Protein AF-K2B4F3-F1 (afdb_monomer)

Radius of gyration: 20.31 Å; Cα contacts (8 Å, |Δi|>4): 396; chains: 1; bounding box: 60×35×52 Å

Sequence (191 aa):
MKRIFAYVYSGWTWNENNEVYDQTNGIPVVTQWRSQYNAMGKCNVTGDGPRPAYPEDYCGVKPQVFNVLVNGSSGGNVQISQQGSIQLTFNTSVDPEQLPLMTIKIDFNGDGFGSGLDDIGPIPWNAADRPDINQPHIYSHVYNEPGTYTPKIQIIDNWDWCNGGVRDIVGGGCQGNANAWTSFTGTITVR

pLDDT: mean 84.25, std 13.59, range [38.25, 97.56]

Structure (mmCIF, N/CA/C/O backbone):
data_AF-K2B4F3-F1
#
_entry.id   AF-K2B4F3-F1
#
loop_
_atom_site.group_PDB
_atom_site.id
_atom_site.type_symbol
_atom_site.label_atom_id
_atom_site.label_alt_id
_atom_site.label_comp_id
_atom_site.label_asym_id
_atom_site.label_entity_id
_atom_site.label_seq_id
_atom_site.pdbx_PDB_ins_code
_atom_site.Cartn_x
_atom_site.Cartn_y
_atom_site.Cartn_z
_atom_site.occupancy
_atom_site.B_iso_or_equiv
_atom_site.auth_seq_id
_atom_site.auth_comp_id
_atom_site.auth_asym_id
_atom_site.auth_atom_id
_atom_site.pdbx_PDB_model_num
ATOM 1 N N . MET A 1 1 ? 9.694 -17.320 -21.344 1.00 54.28 1 MET A N 1
ATOM 2 C CA . MET A 1 1 ? 10.683 -16.311 -20.907 1.00 54.28 1 MET A CA 1
ATOM 3 C C . MET A 1 1 ? 9.884 -15.151 -20.334 1.00 54.28 1 MET A C 1
ATOM 5 O O . MET A 1 1 ? 9.015 -14.669 -21.046 1.00 54.28 1 MET A O 1
ATOM 9 N N . LYS A 1 2 ? 10.062 -14.793 -19.057 1.00 60.25 2 LYS A N 1
ATOM 10 C CA . LYS A 1 2 ? 9.369 -13.639 -18.454 1.00 60.25 2 LYS A CA 1
ATOM 11 C C . LYS A 1 2 ? 10.166 -12.371 -18.769 1.00 60.25 2 LYS A C 1
ATOM 13 O O . LYS A 1 2 ? 11.396 -12.424 -18.754 1.00 60.25 2 LYS A O 1
ATOM 18 N N . ARG A 1 3 ? 9.490 -11.270 -19.104 1.00 70.62 3 ARG A N 1
ATOM 19 C CA . ARG A 1 3 ? 10.152 -9.980 -19.338 1.00 70.62 3 ARG A CA 1
ATOM 20 C C . ARG A 1 3 ? 10.622 -9.405 -18.001 1.00 70.62 3 ARG A C 1
ATOM 22 O O . ARG A 1 3 ? 9.928 -9.538 -16.999 1.00 70.62 3 ARG A O 1
ATOM 29 N N . ILE A 1 4 ? 11.807 -8.799 -17.987 1.00 67.50 4 ILE A N 1
ATOM 30 C CA . ILE A 1 4 ? 12.260 -7.999 -16.846 1.00 67.50 4 ILE A CA 1
ATOM 31 C C . ILE A 1 4 ? 11.686 -6.602 -17.040 1.00 67.50 4 ILE A C 1
ATOM 33 O O . ILE A 1 4 ? 11.912 -5.975 -18.075 1.00 67.50 4 ILE A O 1
ATOM 37 N N . PHE A 1 5 ? 10.958 -6.128 -16.041 1.00 74.44 5 PHE A N 1
ATOM 38 C CA . PHE A 1 5 ? 10.418 -4.780 -16.004 1.00 74.44 5 PHE A CA 1
ATOM 39 C C . PHE A 1 5 ? 11.146 -4.037 -14.896 1.00 74.44 5 PHE A C 1
ATOM 41 O O . PHE A 1 5 ? 11.062 -4.404 -13.727 1.00 74.44 5 PHE A O 1
ATOM 48 N N . ALA A 1 6 ? 11.918 -3.031 -15.282 1.00 74.62 6 ALA A N 1
ATOM 49 C CA . ALA A 1 6 ? 12.701 -2.243 -14.352 1.00 74.62 6 ALA A CA 1
ATOM 50 C C . ALA A 1 6 ? 12.642 -0.779 -14.763 1.00 74.62 6 ALA A C 1
ATOM 52 O O . ALA A 1 6 ? 12.741 -0.448 -15.949 1.00 74.62 6 ALA A O 1
ATOM 53 N N . TYR A 1 7 ? 12.512 0.097 -13.772 1.00 80.44 7 TYR A N 1
ATOM 54 C CA . TYR A 1 7 ? 12.708 1.515 -13.994 1.00 80.44 7 TYR A CA 1
ATOM 55 C C . TYR A 1 7 ? 14.200 1.817 -14.153 1.00 80.44 7 TYR A C 1
ATOM 57 O O . TYR A 1 7 ? 15.024 1.439 -13.319 1.00 80.44 7 TYR A O 1
ATOM 65 N N . VAL A 1 8 ? 14.565 2.506 -15.234 1.00 83.44 8 VAL A N 1
ATOM 66 C CA . VAL A 1 8 ? 15.961 2.868 -15.502 1.00 83.44 8 VAL A CA 1
ATOM 67 C C . VAL A 1 8 ? 16.252 4.241 -14.911 1.00 83.44 8 VAL A C 1
ATOM 69 O O . VAL A 1 8 ? 15.835 5.270 -15.447 1.00 83.44 8 VAL A O 1
ATOM 72 N N . TYR A 1 9 ? 17.022 4.274 -13.826 1.00 82.00 9 TYR A N 1
ATOM 73 C CA . TYR A 1 9 ? 17.383 5.526 -13.160 1.00 82.00 9 TYR A CA 1
ATOM 74 C C . TYR A 1 9 ? 18.435 6.330 -13.904 1.00 82.00 9 TYR A C 1
ATOM 7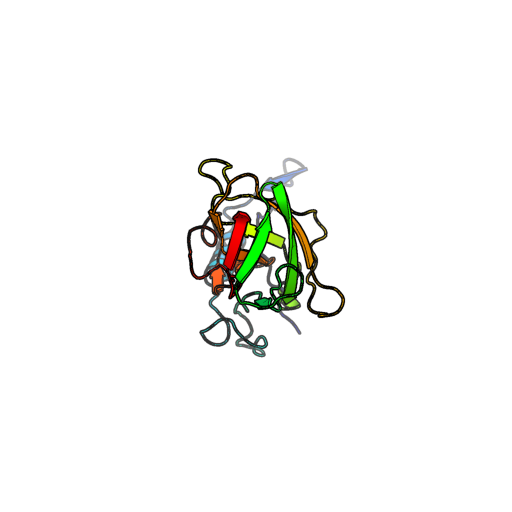6 O O . TYR A 1 9 ? 18.378 7.553 -13.868 1.00 82.00 9 TYR A O 1
ATOM 84 N N . SER A 1 10 ? 19.398 5.699 -14.567 1.00 84.69 10 SER A N 1
ATOM 85 C CA . SER A 1 10 ? 20.476 6.368 -15.306 1.00 84.69 10 SER A CA 1
ATOM 86 C C . SER A 1 10 ? 21.222 5.355 -16.171 1.00 84.69 10 SER A C 1
ATOM 88 O O . SER A 1 10 ? 21.082 4.149 -15.975 1.00 84.69 10 SER A O 1
ATOM 90 N N . GLY A 1 11 ? 21.999 5.856 -17.127 1.00 84.88 11 GLY A N 1
ATOM 91 C CA . GLY A 1 11 ? 22.960 5.070 -17.897 1.00 84.88 11 GLY A CA 1
ATOM 92 C C . GLY A 1 11 ? 24.353 5.668 -17.749 1.00 84.88 11 GLY A C 1
ATOM 93 O O . GLY A 1 11 ? 24.483 6.878 -17.562 1.00 84.88 11 GLY A O 1
ATOM 94 N N . TRP A 1 12 ? 25.382 4.832 -17.838 1.00 87.00 12 TRP A N 1
ATOM 95 C CA . TRP A 1 12 ? 26.779 5.250 -17.767 1.00 87.00 12 TRP A CA 1
ATOM 96 C C . TRP A 1 12 ? 27.553 4.622 -18.914 1.00 87.00 12 TRP A C 1
ATOM 98 O O . TRP A 1 12 ? 27.351 3.449 -19.226 1.00 87.00 12 TRP A O 1
ATOM 108 N N . THR A 1 13 ? 28.439 5.404 -19.517 1.00 87.25 13 THR A N 1
ATOM 109 C CA . THR A 1 13 ? 29.333 4.942 -20.581 1.00 87.25 13 THR A CA 1
ATOM 110 C C . THR A 1 13 ? 30.767 5.098 -20.104 1.00 87.25 13 THR A C 1
ATOM 112 O O . THR A 1 13 ? 31.109 6.104 -19.485 1.00 87.25 13 THR A O 1
ATOM 115 N N . TRP A 1 14 ? 31.600 4.092 -20.360 1.00 91.31 14 TRP A N 1
ATOM 116 C CA . TRP A 1 14 ? 33.027 4.174 -20.069 1.00 91.31 14 TRP A CA 1
ATOM 117 C C . TRP A 1 14 ? 33.698 5.198 -20.992 1.00 91.31 14 TRP A C 1
ATOM 119 O O . TRP A 1 14 ? 33.533 5.128 -22.211 1.00 91.31 14 TRP A O 1
ATOM 129 N N . ASN A 1 15 ? 34.444 6.139 -20.418 1.00 90.38 15 ASN A N 1
ATOM 130 C CA . ASN A 1 15 ? 35.240 7.120 -21.145 1.00 90.38 15 ASN A CA 1
ATOM 131 C C . ASN A 1 15 ? 36.720 6.732 -21.078 1.00 90.38 15 ASN A C 1
ATOM 133 O O . ASN A 1 15 ? 37.359 6.866 -20.037 1.00 90.38 15 ASN A O 1
ATOM 137 N N . GLU A 1 16 ? 37.271 6.291 -22.208 1.00 94.50 16 GLU A N 1
ATOM 138 C CA . GLU A 1 16 ? 38.660 5.825 -22.309 1.00 94.50 16 GLU A CA 1
ATOM 139 C C . GLU A 1 16 ? 39.701 6.938 -22.133 1.00 94.50 16 GLU A C 1
ATOM 141 O O . GLU A 1 16 ? 40.817 6.658 -21.714 1.00 94.50 16 GLU A O 1
ATOM 146 N N . ASN A 1 17 ? 39.356 8.201 -22.408 1.00 93.69 17 ASN A N 1
ATOM 147 C CA . ASN A 1 17 ? 40.312 9.311 -22.300 1.00 93.69 17 ASN A CA 1
ATOM 148 C C . ASN A 1 17 ? 40.592 9.699 -20.847 1.00 93.69 17 ASN A C 1
ATOM 150 O O . ASN A 1 17 ? 41.687 10.147 -20.523 1.00 93.69 17 ASN A O 1
ATOM 154 N N . ASN A 1 18 ? 39.578 9.559 -19.994 1.00 92.56 18 ASN A N 1
ATOM 155 C CA . ASN A 1 18 ? 39.632 9.971 -18.596 1.00 92.56 18 ASN A CA 1
ATOM 156 C C . ASN A 1 18 ? 39.581 8.777 -17.630 1.00 92.56 18 ASN A C 1
ATOM 158 O O . ASN A 1 18 ? 39.615 8.991 -16.425 1.00 92.56 18 ASN A O 1
ATOM 162 N N . GLU A 1 19 ? 39.466 7.549 -18.150 1.00 93.75 19 GLU A N 1
ATOM 163 C CA . GLU A 1 19 ? 39.323 6.298 -17.391 1.00 93.75 19 GLU A CA 1
ATOM 164 C C . GLU A 1 19 ? 38.221 6.355 -16.312 1.00 93.75 19 GLU A C 1
ATOM 166 O O . GLU A 1 19 ? 38.369 5.849 -15.197 1.00 93.75 19 GLU A O 1
ATOM 171 N N . VAL A 1 20 ? 37.090 6.988 -16.639 1.00 94.12 20 VAL A N 1
ATOM 172 C CA . VAL A 1 20 ? 35.932 7.143 -15.740 1.00 94.12 20 VAL A CA 1
ATOM 173 C C . VAL A 1 20 ? 34.623 6.793 -16.441 1.00 94.12 20 VAL A C 1
ATOM 175 O O . VAL A 1 20 ? 34.523 6.814 -17.666 1.00 94.12 20 VAL A O 1
ATOM 178 N N . TYR A 1 21 ? 33.591 6.483 -15.656 1.00 89.06 21 TYR A N 1
ATOM 179 C CA . TYR A 1 21 ? 32.227 6.336 -16.160 1.00 89.06 21 TYR A CA 1
ATOM 180 C C . TYR A 1 21 ? 31.518 7.687 -16.198 1.00 89.06 21 TYR A C 1
ATOM 182 O O . TYR A 1 21 ? 31.212 8.261 -15.152 1.00 89.06 21 TYR A O 1
ATOM 190 N N . ASP A 1 22 ? 31.174 8.144 -17.399 1.00 87.81 22 ASP A N 1
ATOM 191 C CA . ASP A 1 22 ? 30.387 9.356 -17.586 1.00 87.81 22 ASP A CA 1
ATOM 192 C C . ASP A 1 22 ? 28.896 9.021 -17.614 1.00 87.81 22 ASP A C 1
ATOM 194 O O . ASP A 1 22 ? 28.426 8.179 -18.390 1.00 87.81 22 ASP A O 1
ATOM 198 N N . GLN A 1 23 ? 28.122 9.701 -16.768 1.00 84.31 23 GLN A N 1
ATOM 199 C CA . GLN A 1 23 ? 26.672 9.558 -16.762 1.00 84.31 23 GLN A CA 1
ATOM 200 C C . GLN A 1 23 ? 26.103 10.076 -18.084 1.00 84.31 23 GLN A C 1
ATOM 202 O O . GLN A 1 23 ? 26.285 11.228 -18.468 1.00 84.31 23 GLN A O 1
ATOM 207 N N . THR A 1 24 ? 25.366 9.221 -18.779 1.00 75.75 24 THR A N 1
ATOM 208 C CA . THR A 1 24 ? 24.834 9.495 -20.111 1.00 75.75 24 THR A CA 1
ATOM 209 C C . THR A 1 24 ? 23.305 9.405 -20.096 1.00 75.75 24 THR A C 1
ATOM 211 O O . THR A 1 24 ? 22.674 8.606 -20.783 1.00 75.75 24 THR A O 1
ATOM 214 N N . ASN A 1 25 ? 22.669 10.262 -19.294 1.00 65.19 25 ASN A N 1
ATOM 215 C CA . ASN A 1 25 ? 21.204 10.295 -19.160 1.00 65.19 25 ASN A CA 1
ATOM 216 C C . ASN A 1 25 ? 20.468 10.753 -20.430 1.00 65.19 25 ASN A C 1
ATOM 218 O O . ASN A 1 25 ? 19.253 10.604 -20.510 1.00 65.19 25 ASN A O 1
ATOM 222 N N . GLY A 1 26 ? 21.194 11.307 -21.405 1.00 62.50 26 GLY A N 1
ATOM 223 C CA . GLY A 1 26 ? 20.674 11.699 -22.714 1.00 62.50 26 GLY A CA 1
ATOM 224 C C . GLY A 1 26 ? 20.724 10.601 -23.780 1.00 62.50 26 GLY A C 1
ATOM 225 O O . GLY A 1 26 ? 20.329 10.868 -24.913 1.00 62.50 26 GLY A O 1
ATOM 226 N N . ILE A 1 27 ? 21.205 9.384 -23.471 1.00 68.69 27 ILE A N 1
ATOM 227 C CA . ILE A 1 27 ? 21.182 8.297 -24.461 1.00 68.69 27 ILE A CA 1
ATOM 228 C C . ILE A 1 27 ? 19.716 7.939 -24.755 1.00 68.69 27 ILE A C 1
ATOM 230 O O . ILE A 1 27 ? 18.963 7.671 -23.812 1.00 68.69 27 ILE A O 1
ATOM 234 N N . PRO A 1 28 ? 19.312 7.858 -26.041 1.00 74.81 28 PRO A N 1
ATOM 235 C CA . PRO A 1 28 ? 17.948 7.520 -26.444 1.00 74.81 28 PRO A CA 1
ATOM 236 C C . PRO A 1 28 ? 17.369 6.287 -25.743 1.00 74.81 28 PRO A C 1
ATOM 238 O O . PRO A 1 28 ? 16.181 6.265 -25.443 1.00 74.81 28 PRO A O 1
ATOM 241 N N . VAL A 1 29 ? 18.206 5.296 -25.416 1.00 75.38 29 VAL A N 1
ATOM 242 C CA . VAL A 1 29 ? 17.788 4.066 -24.735 1.00 75.38 29 VAL A CA 1
ATOM 243 C C . VAL A 1 29 ? 17.235 4.322 -23.328 1.00 75.38 29 VAL A C 1
ATOM 245 O O . VAL A 1 29 ? 16.164 3.822 -23.008 1.00 75.38 29 VAL A O 1
ATOM 248 N N . VAL A 1 30 ? 17.879 5.154 -22.500 1.00 82.12 30 VAL A N 1
ATOM 249 C CA . VAL A 1 30 ? 17.407 5.428 -21.128 1.00 82.12 30 VAL A CA 1
ATOM 250 C C . VAL A 1 30 ? 16.068 6.159 -21.178 1.00 82.12 30 VAL A C 1
ATOM 252 O O . VAL A 1 30 ? 15.117 5.783 -20.491 1.00 82.12 30 VAL A O 1
ATOM 255 N N . THR A 1 31 ? 15.966 7.164 -22.050 1.00 83.56 31 THR A N 1
ATOM 256 C CA . THR A 1 31 ? 14.729 7.922 -22.266 1.00 83.56 31 THR A CA 1
ATOM 257 C C . THR A 1 31 ? 13.607 7.033 -22.800 1.00 83.56 31 THR A C 1
ATOM 259 O O . THR A 1 31 ? 12.480 7.113 -22.313 1.00 83.56 31 THR A O 1
ATOM 262 N N . GLN A 1 32 ? 13.904 6.146 -23.753 1.00 85.19 32 GLN A N 1
ATOM 263 C CA . GLN A 1 32 ? 12.937 5.204 -24.314 1.00 85.19 32 GLN A CA 1
ATOM 264 C C . GLN A 1 32 ? 12.414 4.235 -23.251 1.00 85.19 32 GLN A C 1
ATOM 266 O O . GLN A 1 32 ? 11.204 4.046 -23.148 1.00 85.19 32 GLN A O 1
ATOM 271 N N . TRP A 1 33 ? 13.294 3.657 -22.433 1.00 84.94 33 TRP A N 1
ATOM 272 C CA . TRP A 1 33 ? 12.903 2.695 -21.399 1.00 84.94 33 TRP A CA 1
ATOM 273 C C . TRP A 1 33 ? 12.048 3.349 -20.313 1.00 84.94 33 TRP A C 1
ATOM 275 O O . TRP A 1 33 ? 11.015 2.799 -19.931 1.00 84.94 33 TRP A O 1
ATOM 285 N N . ARG A 1 34 ? 12.409 4.563 -19.870 1.00 86.50 34 ARG A N 1
ATOM 286 C CA . ARG A 1 34 ? 11.564 5.340 -18.949 1.00 86.50 34 ARG A CA 1
ATOM 287 C C . ARG A 1 34 ? 10.217 5.682 -19.568 1.00 86.50 34 ARG A C 1
ATOM 289 O O . ARG A 1 34 ? 9.201 5.561 -18.897 1.00 86.50 34 ARG A O 1
ATOM 296 N N . SER A 1 35 ? 10.193 6.095 -20.835 1.00 86.50 35 SER A N 1
ATOM 297 C CA . SER A 1 35 ? 8.944 6.412 -21.532 1.00 86.50 35 SER A CA 1
ATOM 298 C C . SER A 1 35 ? 8.026 5.196 -21.612 1.00 86.50 35 SER A C 1
ATOM 300 O O . SER A 1 35 ? 6.838 5.332 -21.333 1.00 86.50 35 SER A O 1
ATOM 302 N N . GLN A 1 36 ? 8.569 4.019 -21.923 1.00 86.06 36 GLN A N 1
ATOM 303 C CA . GLN A 1 36 ? 7.809 2.773 -21.921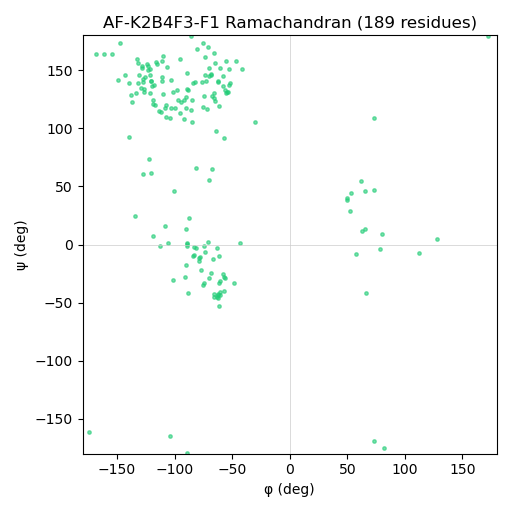 1.00 86.06 36 GLN A CA 1
ATOM 304 C C . GLN A 1 36 ? 7.265 2.475 -20.521 1.00 86.06 36 GLN A C 1
ATOM 306 O O . GLN A 1 36 ? 6.055 2.326 -20.366 1.00 86.06 36 GLN A O 1
ATOM 311 N N . TYR A 1 37 ? 8.127 2.475 -19.497 1.00 87.62 37 TYR A N 1
ATOM 312 C CA . TYR A 1 37 ? 7.717 2.215 -18.113 1.00 87.62 37 TYR A CA 1
ATOM 313 C C . TYR A 1 37 ? 6.638 3.200 -17.636 1.00 87.62 37 TYR A C 1
ATOM 315 O O . TYR A 1 37 ? 5.663 2.817 -16.991 1.00 87.62 37 TYR A O 1
ATOM 323 N N . ASN A 1 38 ? 6.757 4.476 -18.000 1.00 86.56 38 ASN A N 1
ATOM 324 C CA . ASN A 1 38 ? 5.778 5.511 -17.673 1.00 86.56 38 ASN A CA 1
ATOM 325 C C . ASN A 1 38 ? 4.454 5.343 -18.436 1.00 86.56 38 ASN A C 1
ATOM 327 O O . ASN A 1 38 ? 3.406 5.698 -17.906 1.00 86.56 38 ASN A O 1
ATOM 331 N N . ALA A 1 39 ? 4.486 4.762 -19.637 1.00 87.00 39 ALA A N 1
ATOM 332 C CA . ALA A 1 39 ? 3.308 4.477 -20.456 1.00 87.00 39 ALA A CA 1
ATOM 333 C C . ALA A 1 39 ? 2.590 3.164 -20.085 1.00 87.00 39 ALA A C 1
ATOM 335 O O . ALA A 1 39 ? 1.568 2.835 -20.688 1.00 87.00 39 ALA A O 1
ATOM 336 N N . MET A 1 40 ? 3.101 2.406 -19.110 1.00 88.69 40 MET A N 1
ATOM 337 C CA . MET A 1 40 ? 2.486 1.160 -18.658 1.00 88.69 40 MET A CA 1
ATOM 338 C C . MET A 1 40 ? 1.078 1.402 -18.093 1.00 88.69 40 MET A C 1
ATOM 340 O O . MET A 1 40 ? 0.897 2.113 -17.102 1.00 88.69 40 MET A O 1
ATOM 344 N N . GLY A 1 41 ? 0.081 0.778 -18.723 1.00 90.62 41 GLY A N 1
ATOM 345 C CA . GLY A 1 41 ? -1.310 0.787 -18.276 1.00 90.62 41 GLY A CA 1
ATOM 346 C C . GLY A 1 41 ? -1.616 -0.307 -17.252 1.00 90.62 41 GLY A C 1
ATOM 347 O O . GLY A 1 41 ? -0.761 -1.117 -16.904 1.00 90.62 41 GLY A O 1
ATOM 348 N N . LYS A 1 42 ? -2.866 -0.351 -16.786 1.00 92.38 42 LYS A N 1
ATOM 349 C CA . LYS A 1 42 ? -3.374 -1.422 -15.917 1.00 92.38 42 LYS A CA 1
ATOM 350 C C . LYS A 1 42 ? -3.590 -2.714 -16.694 1.00 92.38 42 LYS A C 1
ATOM 352 O O . LYS A 1 42 ? -4.070 -2.677 -17.827 1.00 92.38 42 LYS A O 1
ATOM 357 N N . CYS A 1 43 ? -3.355 -3.851 -16.052 1.00 91.75 43 CYS A N 1
ATOM 358 C CA . CYS A 1 43 ? -3.857 -5.130 -16.540 1.00 91.75 43 CYS A CA 1
ATOM 359 C C . CYS A 1 43 ? -5.390 -5.174 -16.409 1.00 91.75 43 CYS A C 1
ATOM 361 O O . CYS A 1 43 ? -5.953 -4.602 -15.476 1.00 91.75 43 CYS A O 1
ATOM 363 N N . ASN A 1 44 ? -6.081 -5.836 -17.343 1.00 85.69 44 ASN A N 1
ATOM 364 C CA . ASN A 1 44 ? -7.532 -6.090 -17.282 1.00 85.69 44 ASN A CA 1
ATOM 365 C C . ASN A 1 44 ? -8.422 -4.845 -17.047 1.00 85.69 44 ASN A C 1
ATOM 367 O O . ASN A 1 44 ? -9.498 -4.961 -16.467 1.00 85.69 44 ASN A O 1
ATOM 371 N N . VAL A 1 45 ? -7.994 -3.648 -17.479 1.00 82.81 45 VAL A N 1
ATOM 372 C CA . VAL A 1 45 ? -8.659 -2.335 -17.272 1.00 82.81 45 VAL A CA 1
ATOM 373 C C . VAL A 1 45 ? -8.707 -1.865 -15.810 1.00 82.81 45 VAL A C 1
ATOM 375 O O . VAL A 1 45 ? -8.454 -0.690 -15.542 1.00 82.81 45 VAL A O 1
ATOM 378 N N . THR A 1 46 ? -8.997 -2.742 -14.848 1.00 85.06 46 THR A N 1
ATOM 379 C CA . THR A 1 46 ? -9.133 -2.384 -13.425 1.00 85.06 46 THR A CA 1
ATOM 380 C C . THR A 1 46 ? -7.825 -2.491 -12.642 1.00 85.06 46 THR A C 1
ATOM 382 O O . THR A 1 46 ? -7.702 -1.882 -11.575 1.00 85.06 46 THR A O 1
ATOM 385 N N . GLY A 1 47 ? -6.833 -3.203 -13.182 1.00 88.12 47 GLY A N 1
ATOM 386 C CA . GLY A 1 47 ? -5.600 -3.574 -12.489 1.00 88.12 47 GLY A CA 1
ATOM 387 C C . GLY A 1 47 ? -5.776 -4.779 -11.568 1.00 88.12 47 GLY A C 1
ATOM 388 O O . GLY A 1 47 ? -4.878 -5.049 -10.787 1.00 88.12 47 GLY A O 1
ATOM 389 N N . ASP A 1 48 ? -6.917 -5.472 -11.614 1.00 88.69 48 ASP A N 1
ATOM 390 C CA . ASP A 1 48 ? -7.179 -6.653 -10.789 1.00 88.69 48 ASP A CA 1
ATOM 391 C C . ASP A 1 48 ? -6.867 -7.962 -11.519 1.00 88.69 48 ASP A C 1
ATOM 393 O O . ASP A 1 48 ? -6.897 -8.056 -12.753 1.00 88.69 48 ASP A O 1
ATOM 397 N N . GLY A 1 49 ? -6.677 -9.005 -10.712 1.00 85.44 49 GLY A N 1
ATOM 398 C CA . GLY A 1 49 ? -6.511 -10.370 -11.185 1.00 85.44 49 GLY A CA 1
ATOM 399 C C . GLY A 1 49 ? -5.084 -10.675 -11.632 1.00 85.44 49 GLY A C 1
ATOM 400 O O . GLY A 1 49 ? -4.181 -9.856 -11.461 1.00 85.44 49 GLY A O 1
ATOM 401 N N . PRO A 1 50 ? -4.861 -11.881 -12.173 1.00 88.94 50 PRO A N 1
ATOM 402 C CA . PRO A 1 50 ? -3.530 -12.287 -12.568 1.00 88.94 50 PRO A CA 1
ATOM 403 C C . PRO A 1 50 ? -3.058 -11.467 -13.767 1.00 88.94 50 PRO A C 1
ATOM 405 O O . PRO A 1 50 ? -3.837 -11.126 -14.668 1.00 88.94 50 PRO A O 1
ATOM 408 N N . ARG A 1 51 ? -1.752 -11.211 -13.796 1.00 90.06 51 ARG A N 1
ATOM 409 C CA . ARG A 1 51 ? -1.065 -10.679 -14.966 1.00 90.06 51 ARG A CA 1
ATOM 410 C C . ARG A 1 51 ? -1.360 -11.559 -16.196 1.00 90.06 51 ARG A C 1
ATOM 412 O O . ARG A 1 51 ? -1.240 -12.785 -16.104 1.00 90.06 51 ARG A O 1
ATOM 419 N N . PRO A 1 52 ? -1.746 -10.970 -17.342 1.00 90.31 52 PRO A N 1
ATOM 420 C CA . PRO A 1 52 ? -1.964 -11.723 -18.572 1.00 90.31 52 PRO A CA 1
ATOM 421 C C . PRO A 1 52 ? -0.656 -12.335 -19.089 1.00 90.31 52 PRO A C 1
ATOM 423 O O . PRO A 1 52 ? 0.440 -11.967 -18.668 1.00 90.31 52 PRO A O 1
ATOM 426 N N . ALA A 1 53 ? -0.770 -13.287 -20.013 1.00 88.56 53 ALA A N 1
ATOM 427 C CA . ALA A 1 53 ? 0.387 -13.868 -20.683 1.00 88.56 53 ALA A CA 1
ATOM 428 C C . ALA A 1 53 ? 0.972 -12.910 -21.738 1.00 88.56 53 ALA A C 1
ATOM 430 O O . ALA A 1 53 ? 0.408 -11.862 -22.043 1.00 88.56 53 ALA A O 1
ATOM 431 N N . TYR A 1 54 ? 2.114 -13.290 -22.311 1.00 86.31 54 TYR A N 1
ATOM 432 C CA . TYR A 1 54 ? 2.675 -12.607 -23.474 1.00 86.31 54 TYR A CA 1
ATOM 433 C C . TYR A 1 54 ? 1.735 -12.701 -24.685 1.00 86.31 54 TYR A C 1
ATOM 435 O O . TYR A 1 54 ? 1.242 -13.803 -24.949 1.00 86.31 54 TYR A O 1
ATOM 443 N N . PRO A 1 55 ? 1.584 -11.619 -25.480 1.00 87.81 55 PRO A N 1
ATOM 444 C CA . PRO A 1 55 ? 2.312 -10.337 -25.419 1.00 87.81 55 PRO A CA 1
ATOM 445 C C . PRO A 1 55 ? 1.718 -9.241 -24.519 1.00 87.81 55 PRO A C 1
ATOM 447 O O . PRO A 1 55 ? 2.318 -8.165 -24.400 1.00 87.81 55 PRO A O 1
ATOM 450 N N . GLU A 1 56 ? 0.583 -9.488 -23.872 1.00 88.06 56 GLU A N 1
ATOM 451 C CA . GLU A 1 56 ? -0.153 -8.498 -23.080 1.00 88.06 56 GLU A CA 1
ATOM 452 C C . GLU A 1 56 ? 0.402 -8.293 -21.659 1.00 88.06 56 GLU A C 1
ATOM 454 O O . GLU A 1 56 ? -0.060 -7.398 -20.957 1.00 88.06 56 GLU A O 1
ATOM 459 N N . ASP A 1 57 ? 1.430 -9.044 -21.236 1.00 87.56 57 ASP A N 1
ATOM 460 C CA . ASP A 1 57 ? 2.050 -8.957 -19.898 1.00 87.56 57 ASP A CA 1
ATOM 461 C C . ASP A 1 57 ? 2.716 -7.597 -19.579 1.00 87.56 57 ASP A C 1
ATOM 463 O O . ASP A 1 57 ? 3.171 -7.393 -18.451 1.00 87.56 57 ASP A O 1
ATOM 467 N N . TYR A 1 58 ? 2.741 -6.652 -20.535 1.00 87.69 58 TYR A N 1
ATOM 468 C CA . TYR A 1 58 ? 3.208 -5.266 -20.366 1.00 87.69 58 TYR A CA 1
ATOM 469 C C . TYR A 1 58 ? 2.125 -4.372 -19.746 1.00 87.69 58 TYR A C 1
ATOM 471 O O . TYR A 1 58 ? 1.589 -3.461 -20.378 1.00 87.69 58 TYR A O 1
ATOM 479 N N . CYS A 1 59 ? 1.776 -4.652 -18.498 1.00 90.50 59 CYS A N 1
ATOM 480 C CA . CYS A 1 59 ? 0.779 -3.899 -17.746 1.00 90.50 59 CYS A CA 1
ATOM 481 C C . CYS A 1 59 ? 1.036 -4.016 -16.238 1.00 90.50 59 CYS A C 1
ATOM 483 O O . CYS A 1 59 ? 1.777 -4.889 -15.805 1.00 90.50 59 CYS A O 1
ATOM 485 N N . GLY A 1 60 ? 0.449 -3.150 -15.420 1.00 91.19 60 GLY A N 1
ATOM 486 C CA . GLY A 1 60 ? 0.514 -3.252 -13.962 1.00 91.19 60 GLY A CA 1
ATOM 487 C C . GLY A 1 60 ? -0.716 -3.919 -13.366 1.00 91.19 60 GLY A C 1
ATOM 488 O O . GLY A 1 60 ? -1.846 -3.537 -13.692 1.00 91.19 60 GLY A O 1
ATOM 489 N N . VAL A 1 61 ? -0.506 -4.871 -12.464 1.00 94.06 61 VAL A N 1
ATOM 490 C CA . VAL A 1 61 ? -1.523 -5.323 -11.513 1.00 94.06 61 VAL A CA 1
ATOM 491 C C . VAL A 1 61 ? -1.404 -4.421 -10.287 1.00 94.06 61 VAL A C 1
ATOM 493 O O . VAL A 1 61 ? -0.307 -4.106 -9.831 1.00 94.06 61 VAL A O 1
ATOM 496 N N . LYS A 1 62 ? -2.523 -3.913 -9.778 1.00 94.31 62 LYS A N 1
ATOM 497 C CA . LYS A 1 62 ? -2.491 -3.069 -8.585 1.00 94.31 62 LYS A CA 1
ATOM 498 C C . LYS A 1 62 ? -2.280 -3.965 -7.359 1.00 94.31 62 LYS A C 1
ATOM 500 O O . LYS A 1 62 ? -2.910 -5.024 -7.282 1.00 94.31 62 LYS A O 1
ATOM 505 N N . PRO A 1 63 ? -1.467 -3.552 -6.380 1.00 95.06 63 PRO A N 1
ATOM 506 C CA . PRO A 1 63 ? -1.382 -4.288 -5.130 1.00 95.06 63 PRO A CA 1
ATOM 507 C C . PRO A 1 63 ? -2.731 -4.219 -4.399 1.00 95.06 63 PRO A C 1
ATOM 509 O O . PRO A 1 63 ? -3.528 -3.310 -4.618 1.00 95.06 63 PRO A O 1
ATOM 512 N N . GLN A 1 64 ? -3.026 -5.174 -3.529 1.00 96.06 64 GLN A N 1
ATOM 513 C CA . GLN A 1 64 ? -4.310 -5.247 -2.832 1.00 96.06 64 GLN A CA 1
ATOM 514 C C . GLN A 1 64 ? -4.114 -5.178 -1.321 1.00 96.06 64 GLN A C 1
ATOM 516 O O . GLN A 1 64 ? -3.189 -5.779 -0.788 1.00 96.06 64 GLN A O 1
ATOM 521 N N . VAL A 1 65 ? -5.013 -4.467 -0.636 1.00 96.44 65 VAL A N 1
ATOM 522 C CA . VAL A 1 65 ? -5.183 -4.524 0.824 1.00 96.44 65 VAL A CA 1
ATOM 523 C C . VAL A 1 65 ? -6.509 -5.212 1.098 1.00 96.44 65 VAL A C 1
ATOM 525 O O . VAL A 1 65 ? -7.532 -4.820 0.532 1.00 96.44 65 VAL A O 1
ATOM 528 N N . PHE A 1 66 ? -6.505 -6.211 1.969 1.00 97.38 66 PHE A N 1
ATOM 529 C CA . PHE A 1 66 ? -7.703 -6.969 2.320 1.00 97.38 66 PHE A CA 1
ATOM 530 C C . PHE A 1 66 ? -7.660 -7.428 3.777 1.00 97.38 66 PHE A C 1
ATOM 532 O O . PHE A 1 66 ? -6.661 -7.240 4.467 1.00 97.38 66 PHE A O 1
ATOM 539 N N . ASN A 1 67 ? -8.768 -8.008 4.251 1.00 97.38 67 ASN A N 1
ATOM 540 C CA . ASN A 1 67 ? -8.911 -8.489 5.628 1.00 97.38 67 ASN A CA 1
ATOM 541 C C . ASN A 1 67 ? -8.569 -7.415 6.685 1.00 97.38 67 ASN A C 1
ATOM 543 O O . ASN A 1 67 ? -7.841 -7.675 7.635 1.00 97.38 67 ASN A O 1
ATOM 547 N N . VAL A 1 68 ? -9.060 -6.187 6.488 1.00 97.56 68 VAL A N 1
ATOM 548 C CA . VAL A 1 68 ? -8.822 -5.075 7.418 1.00 97.56 68 VAL A CA 1
ATOM 549 C C . VAL A 1 68 ? -9.692 -5.249 8.661 1.00 97.56 68 VAL A C 1
ATOM 551 O O . VAL A 1 68 ? -10.920 -5.217 8.554 1.00 97.56 68 VAL A O 1
ATOM 554 N N . LEU A 1 69 ? -9.067 -5.393 9.829 1.00 97.44 69 LEU A N 1
ATOM 555 C CA . LEU A 1 69 ? -9.737 -5.551 11.116 1.00 97.44 69 LEU A CA 1
ATOM 556 C C . LEU A 1 69 ? -9.252 -4.506 12.123 1.00 97.44 69 LEU A C 1
ATOM 558 O O . LEU A 1 69 ? -8.065 -4.193 12.189 1.00 97.44 69 LEU A O 1
ATOM 562 N N . VAL A 1 70 ? -10.160 -4.033 12.973 1.00 96.06 70 VAL A N 1
ATOM 563 C CA . VAL A 1 70 ? -9.847 -3.216 14.151 1.00 96.06 70 VAL A CA 1
ATOM 564 C C . VAL A 1 70 ? -10.281 -3.978 15.394 1.00 96.06 70 VAL A C 1
ATOM 566 O O . VAL A 1 70 ? -11.456 -4.316 15.536 1.00 96.06 70 VAL A O 1
ATOM 569 N N . ASN A 1 71 ? -9.336 -4.277 16.289 1.00 96.31 71 ASN A N 1
ATOM 570 C CA . ASN A 1 71 ? -9.555 -5.120 17.473 1.00 96.31 71 ASN A CA 1
ATOM 571 C C . ASN A 1 71 ? -10.249 -6.455 17.125 1.00 96.31 71 ASN A C 1
ATOM 573 O O . ASN A 1 71 ? -11.128 -6.923 17.844 1.00 96.31 71 ASN A O 1
ATOM 577 N N . GLY A 1 72 ? -9.884 -7.041 15.978 1.00 96.00 72 GLY A N 1
ATOM 578 C CA . GLY A 1 72 ? -10.470 -8.281 15.458 1.00 96.00 72 GLY A CA 1
ATOM 579 C C . GLY A 1 72 ? -11.841 -8.131 14.784 1.00 96.00 72 GLY A C 1
ATOM 580 O O . GLY A 1 72 ? -12.344 -9.107 14.233 1.00 96.00 72 GLY A O 1
ATOM 581 N N . SER A 1 73 ? -12.441 -6.938 14.777 1.00 96.50 73 SER A N 1
ATOM 582 C CA . SER A 1 73 ? -13.699 -6.678 14.071 1.00 96.50 73 SER A CA 1
ATOM 583 C C . SER A 1 73 ? -13.445 -6.243 12.632 1.00 96.50 73 SER A C 1
ATOM 585 O O . SER A 1 73 ? -12.635 -5.350 12.408 1.00 96.50 73 SER A O 1
ATOM 587 N N . SER A 1 74 ? -14.169 -6.804 11.660 1.00 94.81 74 SER A N 1
ATOM 588 C CA . SER A 1 74 ? -14.097 -6.418 10.239 1.00 94.81 74 SER A CA 1
ATOM 589 C C . SER A 1 74 ? -14.954 -5.200 9.872 1.00 94.81 74 SER A C 1
ATOM 591 O O . SER A 1 74 ? -14.825 -4.669 8.767 1.00 94.81 74 SER A O 1
ATOM 593 N N . GLY A 1 75 ? -15.798 -4.729 10.796 1.00 93.25 75 GLY A N 1
ATOM 594 C CA . GLY A 1 75 ? -16.663 -3.563 10.613 1.00 93.25 75 GLY A CA 1
ATOM 595 C C . GLY A 1 75 ? -17.421 -3.174 11.885 1.00 93.25 75 GLY A C 1
ATOM 596 O O . GLY A 1 75 ? -17.055 -3.571 12.993 1.00 93.25 75 GLY A O 1
ATOM 597 N N . GLY A 1 76 ? -18.493 -2.394 11.731 1.00 93.31 76 GLY A N 1
ATOM 598 C CA . GLY A 1 76 ? -19.304 -1.917 12.858 1.00 93.31 76 GLY A CA 1
ATOM 599 C C . GLY A 1 76 ? -18.617 -0.829 13.691 1.00 93.31 76 GLY A C 1
ATOM 600 O O . GLY A 1 76 ? -17.613 -0.258 13.273 1.00 93.31 76 GLY A O 1
ATOM 601 N N . ASN A 1 77 ? -19.184 -0.511 14.857 1.00 94.94 77 ASN A N 1
ATOM 602 C CA . ASN A 1 77 ? -18.619 0.500 15.749 1.00 94.94 77 ASN A CA 1
ATOM 603 C C . ASN A 1 77 ? -17.727 -0.143 16.821 1.00 94.94 77 ASN A C 1
ATOM 605 O O . ASN A 1 77 ? -18.231 -0.844 17.700 1.00 94.94 77 ASN A O 1
ATOM 609 N N . VAL A 1 78 ? -16.424 0.127 16.770 1.00 95.19 78 VAL A N 1
ATOM 610 C CA . VAL A 1 78 ? -15.461 -0.241 17.813 1.00 95.19 78 VAL A CA 1
ATOM 611 C C . VAL A 1 78 ? -15.371 0.906 18.813 1.00 95.19 78 VAL A C 1
ATOM 613 O O . VAL A 1 78 ? -14.971 2.011 18.459 1.00 95.19 78 VAL A O 1
ATOM 616 N N . GLN A 1 79 ? -15.743 0.656 20.068 1.00 95.44 79 GLN A N 1
ATOM 617 C CA . GLN A 1 79 ? -15.710 1.675 21.118 1.00 95.44 79 GLN A CA 1
ATOM 618 C C . GLN A 1 79 ? -14.488 1.502 22.009 1.00 95.44 79 GLN A C 1
ATOM 620 O O . GLN A 1 79 ? -14.238 0.404 22.505 1.00 95.44 79 GLN A O 1
ATOM 625 N N . ILE A 1 80 ? -13.766 2.593 22.238 1.00 93.50 80 ILE A N 1
ATOM 626 C CA . ILE A 1 80 ? -12.648 2.656 23.181 1.00 93.50 80 ILE A CA 1
ATOM 627 C C . ILE A 1 80 ? -12.801 3.890 24.075 1.00 93.50 80 ILE A C 1
ATOM 629 O O . ILE A 1 80 ? -13.479 4.851 23.709 1.00 93.50 80 ILE A O 1
ATOM 633 N N . SER A 1 81 ? -12.189 3.860 25.255 1.00 90.25 81 SER A N 1
ATOM 634 C CA . SER A 1 81 ? -12.066 5.050 26.101 1.00 90.25 81 SER A CA 1
ATOM 635 C C . SER A 1 81 ? -11.031 6.021 25.531 1.00 90.25 81 SER A C 1
ATOM 637 O O . SER A 1 81 ? -10.152 5.609 24.771 1.00 90.25 81 SER A O 1
ATOM 639 N N . GLN A 1 82 ? -11.076 7.284 25.945 1.00 81.31 82 GLN A N 1
ATOM 640 C CA . GLN A 1 82 ? -9.995 8.245 25.728 1.00 81.31 82 GLN A CA 1
ATOM 641 C C . GLN A 1 82 ? -8.654 7.663 26.211 1.00 81.31 82 GLN A C 1
ATOM 643 O O . GLN A 1 82 ? -8.607 6.979 27.238 1.00 81.31 82 GLN A O 1
ATOM 648 N N . GLN A 1 83 ? -7.575 7.893 25.451 1.00 81.44 83 GLN A N 1
ATOM 649 C CA . GLN A 1 83 ? -6.256 7.251 25.625 1.00 81.44 83 GLN A CA 1
ATOM 650 C C . GLN A 1 83 ? -6.271 5.721 25.437 1.00 81.44 83 GLN A C 1
ATOM 652 O O . GLN A 1 83 ? -5.302 5.028 25.751 1.00 81.44 83 GLN A O 1
ATOM 657 N N . GLY A 1 84 ? -7.373 5.172 24.923 1.00 81.94 84 GLY A N 1
ATOM 658 C CA . GLY A 1 84 ? -7.483 3.780 24.523 1.00 81.94 84 GLY A CA 1
ATOM 659 C C . GLY A 1 84 ? -6.655 3.494 23.273 1.00 81.94 84 GLY A C 1
ATOM 660 O O . GLY A 1 84 ? -6.442 4.363 22.426 1.00 81.94 84 GLY A O 1
ATOM 661 N N . SER A 1 85 ? -6.210 2.244 23.151 1.00 88.88 85 SER A N 1
ATOM 662 C CA . SER A 1 85 ? -5.501 1.767 21.967 1.00 88.88 85 SER A CA 1
ATOM 663 C C . SER A 1 85 ? -6.369 0.848 21.122 1.00 88.88 85 SER A C 1
ATOM 665 O O . SER A 1 85 ? -7.268 0.163 21.621 1.00 88.88 85 SER A O 1
ATOM 667 N N . ILE A 1 86 ? -6.070 0.823 19.830 1.00 91.81 86 ILE A N 1
ATOM 668 C CA . ILE A 1 86 ? -6.560 -0.186 18.905 1.00 91.81 86 ILE A CA 1
ATOM 669 C C . ILE A 1 86 ? -5.403 -1.008 18.352 1.00 91.81 86 ILE A C 1
ATOM 671 O O . ILE A 1 86 ? -4.263 -0.547 18.272 1.00 91.81 86 ILE A O 1
ATOM 675 N N . GLN A 1 87 ? -5.741 -2.206 17.899 1.00 93.94 87 GLN A N 1
ATOM 676 C CA . GLN A 1 87 ? -4.930 -3.005 17.004 1.00 93.94 87 GLN A CA 1
ATOM 677 C C . GLN A 1 87 ? -5.589 -3.019 15.622 1.00 93.94 87 GLN A C 1
ATOM 679 O O . GLN A 1 87 ? -6.707 -3.514 15.470 1.00 93.94 87 GLN A O 1
ATOM 684 N N . LEU A 1 88 ? -4.890 -2.483 14.627 1.00 93.44 88 LEU A N 1
ATOM 685 C CA . LEU A 1 88 ? -5.238 -2.570 13.215 1.00 93.44 88 LEU A CA 1
ATOM 686 C C . LEU A 1 88 ? -4.491 -3.755 12.600 1.00 93.44 88 LEU A C 1
ATOM 688 O O . LEU A 1 88 ? -3.259 -3.801 12.638 1.00 93.44 88 LEU A O 1
ATOM 692 N N . THR A 1 89 ? -5.221 -4.697 12.014 1.00 96.06 89 THR A N 1
ATOM 693 C CA . THR A 1 89 ? -4.637 -5.805 11.252 1.00 96.06 89 THR A CA 1
ATOM 694 C C . THR A 1 89 ? -5.153 -5.809 9.826 1.00 96.06 89 THR A C 1
ATOM 696 O O . THR A 1 89 ? -6.283 -5.406 9.566 1.00 96.06 89 THR A O 1
ATOM 699 N N . PHE A 1 90 ? -4.305 -6.204 8.881 1.00 96.69 90 PHE A N 1
ATOM 700 C CA . PHE A 1 90 ? -4.682 -6.350 7.476 1.00 96.69 90 PHE A CA 1
ATOM 701 C C . PHE A 1 90 ? -3.680 -7.225 6.733 1.00 96.69 90 PHE A C 1
ATOM 703 O O . PHE A 1 90 ? -2.554 -7.440 7.179 1.00 96.69 90 PHE A O 1
ATOM 710 N N . ASN A 1 91 ? -4.079 -7.701 5.565 1.00 97.25 91 ASN A N 1
ATOM 711 C CA . ASN A 1 91 ? -3.232 -8.436 4.644 1.00 97.25 91 ASN A CA 1
ATOM 712 C C . ASN A 1 91 ? -2.960 -7.608 3.391 1.00 97.25 91 ASN A C 1
ATOM 714 O O . ASN A 1 91 ? -3.721 -6.698 3.043 1.00 97.25 91 ASN A O 1
ATOM 718 N N . THR A 1 92 ? -1.872 -7.949 2.710 1.00 95.69 92 THR A N 1
ATOM 719 C CA . THR A 1 92 ? -1.535 -7.388 1.402 1.00 95.69 92 THR A CA 1
ATOM 720 C C . THR A 1 92 ? -1.347 -8.503 0.386 1.00 95.69 92 THR A C 1
ATOM 722 O O . THR A 1 92 ? -1.063 -9.636 0.764 1.00 95.69 92 THR A O 1
ATOM 725 N N . SER A 1 93 ? -1.536 -8.197 -0.895 1.00 95.50 93 SER A N 1
ATOM 726 C CA . SER A 1 93 ? -1.092 -9.058 -1.991 1.00 95.50 93 SER A CA 1
ATOM 727 C C . SER A 1 93 ? -0.487 -8.199 -3.089 1.00 95.50 93 SER A C 1
ATOM 729 O O . SER A 1 93 ? -1.104 -7.226 -3.528 1.00 95.50 93 SER A O 1
ATOM 731 N N . VAL A 1 94 ? 0.717 -8.552 -3.527 1.00 93.62 94 VAL A N 1
ATOM 732 C CA . VAL A 1 94 ? 1.413 -7.909 -4.645 1.00 93.62 94 VAL A CA 1
ATOM 733 C C . VAL A 1 94 ? 1.687 -8.957 -5.716 1.00 93.62 94 VAL A C 1
ATOM 735 O O . VAL A 1 94 ? 2.019 -10.103 -5.413 1.00 93.62 94 VAL A O 1
ATOM 738 N N . ASP A 1 95 ? 1.539 -8.566 -6.978 1.00 92.81 95 ASP A N 1
ATOM 739 C CA . ASP A 1 95 ? 1.910 -9.412 -8.110 1.00 92.81 95 ASP A CA 1
ATOM 740 C C . ASP A 1 95 ? 3.384 -9.844 -7.977 1.00 92.81 95 ASP A C 1
ATOM 742 O O . ASP A 1 95 ? 4.241 -8.989 -7.732 1.00 92.81 95 ASP A O 1
ATOM 746 N N . PRO A 1 96 ? 3.716 -11.141 -8.109 1.00 89.81 96 PRO A N 1
ATOM 747 C CA . PRO A 1 96 ? 5.079 -11.626 -7.894 1.00 89.81 96 PRO A CA 1
ATOM 748 C C . PRO A 1 96 ? 6.136 -10.933 -8.762 1.00 89.81 96 PRO A C 1
ATOM 750 O O . PRO A 1 96 ? 7.291 -10.817 -8.354 1.00 89.81 96 PRO A O 1
ATOM 753 N N . GLU A 1 97 ? 5.755 -10.458 -9.947 1.00 88.06 97 GLU A N 1
ATOM 754 C CA . GLU A 1 97 ? 6.612 -9.710 -10.865 1.00 88.06 97 GLU A CA 1
ATOM 755 C C . GLU A 1 97 ? 6.782 -8.230 -10.469 1.00 88.06 97 GLU A C 1
ATOM 757 O O . GLU A 1 97 ? 7.701 -7.577 -10.964 1.00 88.06 97 GLU A O 1
ATOM 762 N N . GLN A 1 98 ? 5.944 -7.716 -9.563 1.00 89.62 98 GLN A N 1
ATOM 763 C CA . GLN A 1 98 ? 5.972 -6.344 -9.028 1.00 89.62 98 GLN A CA 1
ATOM 764 C C . GLN A 1 98 ? 6.513 -6.269 -7.598 1.00 89.62 98 GLN A C 1
ATOM 766 O O . GLN A 1 98 ? 6.580 -5.184 -7.018 1.00 89.62 98 GLN A O 1
ATOM 771 N N . LEU A 1 99 ? 6.913 -7.408 -7.024 1.00 89.06 99 LEU A N 1
ATOM 772 C CA . LEU A 1 99 ? 7.591 -7.443 -5.738 1.00 89.06 99 LEU A CA 1
ATOM 773 C C . LEU A 1 99 ? 8.920 -6.656 -5.781 1.00 89.06 99 LEU A C 1
ATOM 775 O O . LEU A 1 99 ? 9.589 -6.603 -6.819 1.00 89.06 99 LEU A O 1
ATOM 779 N N . PRO A 1 100 ? 9.354 -6.101 -4.636 1.00 88.81 100 PRO A N 1
ATOM 780 C CA . PRO A 1 100 ? 8.690 -6.159 -3.329 1.00 88.81 100 PRO A CA 1
ATOM 781 C C . PRO A 1 100 ? 7.545 -5.144 -3.169 1.00 88.81 100 PRO A C 1
ATOM 783 O O . PRO A 1 100 ? 7.395 -4.205 -3.947 1.00 88.81 100 PRO A O 1
ATOM 786 N N . LEU A 1 101 ? 6.749 -5.318 -2.110 1.00 89.75 101 LEU A N 1
ATOM 787 C CA . LEU A 1 101 ? 5.946 -4.222 -1.576 1.00 89.75 101 LEU A CA 1
ATOM 788 C C . LEU A 1 101 ? 6.896 -3.147 -1.020 1.00 89.75 101 LEU A C 1
ATOM 790 O O . LEU A 1 101 ? 7.764 -3.467 -0.210 1.00 89.75 101 LEU A O 1
ATOM 794 N N . MET A 1 102 ? 6.748 -1.897 -1.459 1.00 85.94 102 MET A N 1
ATOM 795 C CA . MET A 1 102 ? 7.698 -0.817 -1.157 1.00 85.94 102 MET A CA 1
ATOM 796 C C . MET A 1 102 ? 7.227 0.113 -0.048 1.00 85.94 102 MET A C 1
ATOM 798 O O . MET A 1 102 ? 8.040 0.718 0.647 1.00 85.94 102 MET A O 1
ATOM 802 N N . THR A 1 103 ? 5.919 0.309 0.093 1.00 86.00 103 THR A N 1
ATOM 803 C CA . THR A 1 103 ? 5.380 1.295 1.031 1.00 86.00 103 THR A CA 1
ATOM 804 C C . THR A 1 103 ? 4.033 0.855 1.569 1.00 86.00 103 THR A C 1
ATOM 806 O O . THR A 1 103 ? 3.196 0.342 0.831 1.00 86.00 103 THR A O 1
ATOM 809 N N . ILE A 1 104 ? 3.822 1.119 2.855 1.00 87.50 104 ILE A N 1
ATOM 810 C CA . ILE A 1 104 ? 2.533 1.073 3.535 1.00 87.50 104 ILE A CA 1
ATOM 811 C C . ILE A 1 104 ? 2.364 2.436 4.212 1.00 87.50 104 ILE A C 1
ATOM 813 O O . ILE A 1 104 ? 3.297 2.927 4.841 1.00 87.50 104 ILE A O 1
ATOM 817 N N . LYS A 1 105 ? 1.193 3.047 4.067 1.00 85.94 105 LYS A N 1
ATOM 818 C CA . LYS A 1 105 ? 0.771 4.281 4.735 1.00 85.94 105 LYS A CA 1
ATOM 819 C C . LYS A 1 105 ? -0.561 4.019 5.409 1.00 85.94 105 LYS A C 1
ATOM 821 O O . LYS A 1 105 ? -1.420 3.349 4.831 1.00 85.94 105 LYS A O 1
ATOM 826 N N . ILE A 1 106 ? -0.733 4.550 6.610 1.00 85.62 106 ILE A N 1
ATOM 827 C CA . ILE A 1 106 ? -1.970 4.423 7.374 1.00 85.62 106 ILE A CA 1
ATOM 828 C C . ILE A 1 106 ? -2.416 5.826 7.769 1.00 85.62 106 ILE A C 1
ATOM 830 O O . ILE A 1 106 ? -1.607 6.618 8.226 1.00 85.62 106 ILE A O 1
ATOM 834 N N . ASP A 1 107 ? -3.685 6.132 7.540 1.00 84.12 107 ASP A N 1
ATOM 835 C CA . ASP A 1 107 ? -4.331 7.381 7.938 1.00 84.12 107 ASP A CA 1
ATOM 836 C C . ASP A 1 107 ? -5.387 7.045 8.993 1.00 84.12 107 ASP A C 1
ATOM 838 O O . ASP A 1 107 ? -6.348 6.331 8.692 1.00 84.12 107 ASP A O 1
ATOM 842 N N . PHE A 1 108 ? -5.209 7.523 10.227 1.00 84.62 108 PHE A N 1
ATOM 843 C CA . PHE A 1 108 ? -6.160 7.319 11.325 1.00 84.62 108 PHE A CA 1
ATOM 844 C C . PHE A 1 108 ? -7.233 8.426 11.410 1.00 84.62 108 PHE A C 1
ATOM 846 O O . PHE A 1 108 ? -8.023 8.433 12.354 1.00 84.62 108 PHE A O 1
ATOM 853 N N . ASN A 1 109 ? -7.363 9.261 10.365 1.00 74.56 109 ASN A N 1
ATOM 854 C CA . ASN A 1 109 ? -8.322 10.361 10.190 1.00 74.56 109 ASN A CA 1
ATOM 855 C C . ASN A 1 109 ? -8.200 11.493 11.229 1.00 74.56 109 ASN A C 1
ATOM 857 O O . ASN A 1 109 ? -9.202 11.904 11.819 1.00 74.56 109 ASN A O 1
ATOM 861 N N . GLY A 1 110 ? -7.003 12.063 11.378 1.00 59.91 110 GLY A N 1
ATOM 862 C CA . GLY A 1 110 ? -6.819 13.375 12.005 1.00 59.91 110 GLY A CA 1
ATOM 863 C C . GLY A 1 110 ? -6.997 13.375 13.521 1.00 59.91 110 GLY A C 1
ATOM 864 O O . GLY A 1 110 ? -7.671 14.255 14.060 1.00 59.91 110 GLY A O 1
ATOM 865 N N . ASP A 1 111 ? -6.383 12.412 14.207 1.00 57.94 111 ASP A N 1
ATOM 866 C CA . ASP A 1 111 ? -6.368 12.324 15.672 1.00 57.94 111 ASP A CA 1
ATOM 867 C C . ASP A 1 111 ? -5.497 13.400 16.363 1.00 57.94 111 ASP A C 1
ATOM 869 O O . ASP A 1 111 ? -5.425 13.432 17.591 1.00 57.94 111 ASP A O 1
ATOM 873 N N . GLY A 1 112 ? -4.891 14.321 15.605 1.00 47.72 112 GLY A N 1
ATOM 874 C CA . GLY A 1 112 ? -4.287 15.540 16.145 1.00 47.72 112 GLY A CA 1
ATOM 875 C C . GLY A 1 112 ? -2.841 15.825 15.750 1.00 47.72 112 GLY A C 1
ATOM 876 O O . GLY A 1 112 ? -2.310 16.842 16.203 1.00 47.72 112 GLY A O 1
ATOM 877 N N . PHE A 1 113 ? -2.196 15.047 14.876 1.00 43.59 113 PHE A N 1
ATOM 878 C CA . PHE A 1 113 ? -0.934 15.490 14.268 1.00 43.59 113 PHE A CA 1
ATOM 879 C C . PHE A 1 113 ? -1.212 16.363 13.034 1.00 43.59 113 PHE A C 1
ATOM 881 O O . PHE A 1 113 ? -1.671 15.920 11.989 1.00 43.59 113 PHE A O 1
ATOM 888 N N . GLY A 1 114 ? -1.013 17.674 13.194 1.00 38.28 114 GLY A N 1
ATOM 889 C CA . GLY A 1 114 ? -1.466 18.701 12.255 1.00 38.28 114 GLY A CA 1
ATOM 890 C C . GLY A 1 114 ? -1.040 18.503 10.794 1.00 38.28 114 GLY A C 1
ATOM 891 O O . GLY A 1 114 ? 0.122 18.271 10.490 1.00 38.28 114 GLY A O 1
ATOM 892 N N . SER A 1 115 ? -1.973 18.733 9.867 1.00 38.25 115 SER A N 1
ATOM 893 C CA . SER A 1 115 ? -1.778 18.920 8.411 1.00 38.25 115 SER A CA 1
ATOM 894 C C . SER A 1 115 ? -1.078 17.820 7.593 1.00 38.25 115 SER A C 1
ATOM 896 O O . SER A 1 115 ? -1.092 17.904 6.367 1.00 38.25 115 SER A O 1
ATOM 898 N N . GLY A 1 116 ? -0.512 16.790 8.213 1.00 43.22 116 GLY A N 1
ATOM 899 C CA . GLY A 1 116 ? 0.030 15.606 7.555 1.00 43.22 116 GLY A CA 1
ATOM 900 C C . GLY A 1 116 ? -0.783 14.392 7.969 1.00 43.22 116 GLY A C 1
ATOM 901 O O . GLY A 1 116 ? -1.416 14.401 9.014 1.00 43.22 116 GLY A O 1
ATOM 902 N N . LEU A 1 117 ? -0.788 13.356 7.139 1.00 48.91 117 LEU A N 1
ATOM 903 C CA . LEU A 1 117 ? -1.197 12.009 7.536 1.00 48.91 117 LEU A CA 1
ATOM 904 C C . LEU A 1 117 ? -0.632 11.693 8.937 1.00 48.91 117 LEU A C 1
ATOM 906 O O . LEU A 1 117 ? 0.468 12.165 9.246 1.00 48.91 117 LEU A O 1
ATOM 910 N N . ASP A 1 118 ? -1.305 10.853 9.730 1.00 52.12 118 ASP A N 1
ATOM 911 C CA . ASP A 1 118 ? -0.650 10.134 10.835 1.00 52.12 118 ASP A CA 1
ATOM 912 C C . ASP A 1 118 ? 0.327 9.129 10.216 1.00 52.12 118 ASP A C 1
ATOM 914 O O . ASP A 1 118 ? 0.138 7.915 10.246 1.00 52.12 118 ASP A O 1
ATOM 918 N N . ASP A 1 119 ? 1.336 9.678 9.540 1.00 47.91 119 ASP A N 1
ATOM 919 C CA . ASP A 1 119 ? 2.386 8.992 8.834 1.00 47.91 119 ASP A CA 1
ATOM 920 C C . ASP A 1 119 ? 3.117 8.253 9.941 1.00 47.91 119 ASP A C 1
ATOM 922 O O . ASP A 1 119 ? 3.929 8.812 10.686 1.00 47.91 119 ASP A O 1
ATOM 926 N N . ILE A 1 120 ? 2.772 6.976 10.100 1.00 48.75 120 ILE A N 1
ATOM 927 C CA . ILE A 1 120 ? 3.679 6.011 10.687 1.00 48.75 120 ILE A CA 1
ATOM 928 C C . ILE A 1 120 ? 4.890 6.116 9.768 1.00 48.75 120 ILE A C 1
ATOM 930 O O . ILE A 1 120 ? 4.893 5.522 8.689 1.00 48.75 120 ILE A O 1
ATOM 934 N N . GLY A 1 121 ? 5.840 6.989 10.122 1.00 48.06 121 GLY A N 1
ATOM 935 C CA . GLY A 1 121 ? 7.029 7.258 9.324 1.00 48.06 121 GLY A CA 1
ATOM 936 C C . GLY A 1 121 ? 7.651 5.939 8.863 1.00 48.06 121 GLY A C 1
ATOM 937 O O . GLY A 1 121 ? 7.393 4.904 9.478 1.00 48.06 121 GLY A O 1
ATOM 938 N N . PRO A 1 122 ? 8.455 5.961 7.789 1.00 44.50 122 PRO A N 1
ATOM 939 C CA . PRO A 1 122 ? 8.741 4.817 6.921 1.00 44.50 122 PRO A CA 1
ATOM 940 C C . PRO A 1 122 ? 8.679 3.477 7.656 1.00 44.50 122 PRO A C 1
ATOM 942 O O . PRO A 1 122 ? 9.567 3.143 8.444 1.00 44.50 122 PRO A O 1
ATOM 945 N N . ILE A 1 123 ? 7.601 2.725 7.414 1.00 53.44 123 ILE A N 1
ATOM 946 C CA . ILE A 1 123 ? 7.468 1.367 7.932 1.00 53.44 123 ILE A CA 1
ATOM 947 C C . ILE A 1 123 ? 8.716 0.595 7.474 1.00 53.44 123 ILE A C 1
ATOM 949 O O . ILE A 1 123 ? 9.099 0.709 6.306 1.00 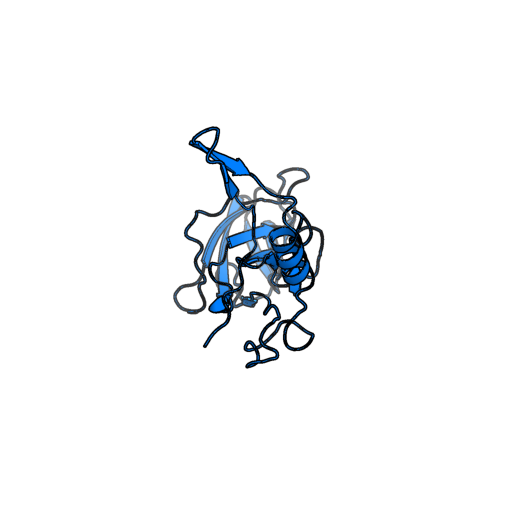53.44 123 ILE A O 1
ATOM 953 N N . PRO A 1 124 ? 9.399 -0.118 8.391 1.00 53.41 124 PRO A N 1
ATOM 954 C CA . PRO A 1 124 ? 10.731 -0.655 8.156 1.00 53.41 124 PRO A CA 1
ATOM 955 C C . PRO A 1 124 ? 10.806 -1.484 6.873 1.00 53.41 124 PRO A C 1
ATOM 957 O O . PRO A 1 124 ? 9.828 -2.114 6.473 1.00 53.41 124 PRO A O 1
ATOM 960 N N . TRP A 1 125 ? 12.010 -1.486 6.291 1.00 46.41 125 TRP A N 1
ATOM 961 C CA . TRP A 1 125 ? 12.506 -2.064 5.023 1.00 46.41 125 TRP A CA 1
ATOM 962 C C . TRP A 1 125 ? 12.057 -3.503 4.661 1.00 46.41 125 TRP A C 1
ATOM 964 O O . TRP A 1 125 ? 12.465 -4.065 3.650 1.00 46.41 125 TRP A O 1
ATOM 974 N N . ASN A 1 126 ? 11.237 -4.121 5.501 1.00 51.66 126 ASN A N 1
ATOM 975 C CA . ASN A 1 126 ? 10.833 -5.513 5.538 1.00 51.66 126 ASN A CA 1
ATOM 976 C C . ASN A 1 126 ? 9.308 -5.666 5.746 1.00 51.66 126 ASN A C 1
ATOM 978 O O . ASN A 1 126 ? 8.844 -6.727 6.171 1.00 51.66 126 ASN A O 1
ATOM 9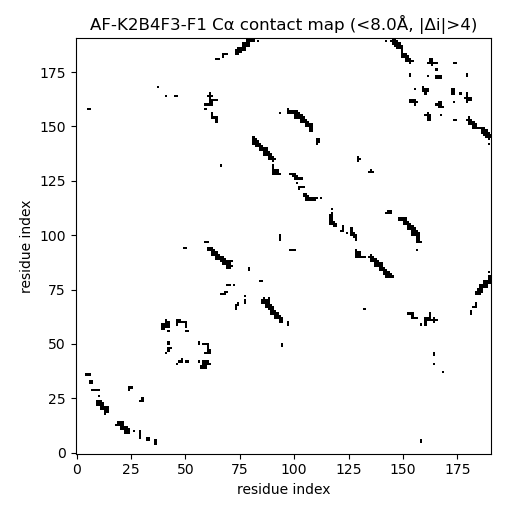82 N N . ALA A 1 127 ? 8.516 -4.652 5.373 1.00 63.66 127 ALA A N 1
ATOM 983 C CA . ALA A 1 127 ? 7.076 -4.766 5.110 1.00 63.66 127 ALA A CA 1
ATOM 984 C C . ALA A 1 127 ? 6.813 -5.555 3.815 1.00 63.66 127 ALA A C 1
ATOM 986 O O . ALA A 1 127 ? 6.178 -5.075 2.880 1.00 63.66 127 ALA A O 1
ATOM 987 N N . ALA A 1 128 ? 7.360 -6.770 3.762 1.00 79.69 128 ALA A N 1
ATOM 988 C CA . ALA A 1 128 ? 7.125 -7.711 2.688 1.00 79.69 128 ALA A CA 1
ATOM 989 C C . ALA A 1 128 ? 5.625 -7.948 2.515 1.00 79.69 128 ALA A C 1
ATOM 991 O O . ALA A 1 128 ? 4.828 -7.755 3.438 1.00 79.69 128 ALA A O 1
ATOM 992 N N . ASP A 1 129 ? 5.263 -8.406 1.326 1.00 90.75 129 ASP A N 1
ATOM 993 C CA . ASP A 1 129 ? 3.897 -8.804 1.062 1.00 90.75 129 ASP A CA 1
ATOM 994 C C . ASP A 1 129 ? 3.434 -9.887 2.058 1.00 90.75 129 ASP A C 1
ATOM 996 O O . ASP A 1 129 ? 4.161 -10.851 2.318 1.00 90.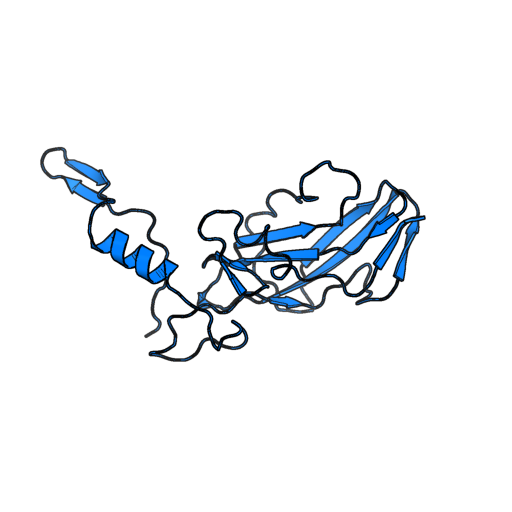75 129 ASP A O 1
ATOM 1000 N N . ARG A 1 130 ? 2.238 -9.722 2.640 1.00 94.25 130 ARG A N 1
ATOM 1001 C CA . ARG A 1 130 ? 1.639 -10.651 3.615 1.00 94.25 130 ARG A CA 1
ATOM 1002 C C . ARG A 1 130 ? 0.281 -11.169 3.129 1.00 94.25 130 ARG A C 1
ATOM 1004 O O . ARG A 1 130 ? -0.752 -10.771 3.683 1.00 94.25 130 ARG A O 1
ATOM 1011 N N . PRO A 1 131 ? 0.263 -12.071 2.129 1.00 95.38 131 PRO A N 1
ATOM 1012 C CA . PRO A 1 131 ? -0.981 -12.627 1.603 1.00 95.38 131 PRO A CA 1
ATOM 1013 C C . PRO A 1 131 ? -1.595 -13.712 2.500 1.00 95.38 131 PRO A C 1
ATOM 1015 O O . PRO A 1 131 ? -2.795 -13.961 2.412 1.00 95.38 131 PRO A O 1
ATOM 1018 N N . ASP A 1 132 ? -0.809 -14.355 3.375 1.00 95.50 132 ASP A N 1
ATOM 1019 C CA . ASP A 1 132 ? -1.312 -15.355 4.329 1.00 95.50 132 ASP A CA 1
ATOM 1020 C C . ASP A 1 132 ? -2.131 -14.685 5.442 1.00 95.50 132 ASP A C 1
ATOM 1022 O O . ASP A 1 132 ? -1.604 -13.925 6.258 1.00 95.50 132 ASP A O 1
ATOM 1026 N N . ILE A 1 133 ? -3.424 -15.010 5.506 1.00 95.19 133 ILE A N 1
ATOM 1027 C CA . ILE A 1 133 ? -4.367 -14.475 6.496 1.00 95.19 133 ILE A CA 1
ATOM 1028 C C . ILE A 1 133 ? -3.950 -14.754 7.948 1.00 95.19 133 ILE A C 1
ATOM 1030 O O . ILE A 1 133 ? -4.310 -13.999 8.847 1.00 95.19 133 ILE A O 1
ATOM 1034 N N . ASN A 1 134 ? -3.162 -15.807 8.186 1.00 95.75 134 ASN A N 1
ATOM 1035 C CA . ASN A 1 134 ? -2.673 -16.166 9.521 1.00 95.75 134 ASN A CA 1
ATOM 1036 C C . ASN A 1 134 ? -1.409 -15.396 9.921 1.00 95.75 134 ASN A C 1
ATOM 1038 O O . ASN A 1 134 ? -0.982 -15.457 11.072 1.00 95.75 134 ASN A O 1
ATOM 1042 N N . GLN A 1 135 ? -0.806 -14.670 8.980 1.00 94.81 135 GLN A N 1
ATOM 1043 C CA . GLN A 1 135 ? 0.372 -13.840 9.198 1.00 94.81 135 GLN A CA 1
ATOM 1044 C C . GLN A 1 135 ? 0.104 -12.420 8.685 1.00 94.81 135 GLN A C 1
ATOM 1046 O O . GLN A 1 135 ? 0.801 -11.966 7.780 1.00 94.81 135 GLN A O 1
ATOM 1051 N N . PRO A 1 136 ? -0.901 -11.699 9.223 1.00 95.94 136 PRO A N 1
ATOM 1052 C CA . PRO A 1 136 ? -1.236 -10.360 8.757 1.00 95.94 136 PRO A CA 1
ATOM 1053 C C . PRO A 1 136 ? -0.169 -9.339 9.167 1.00 95.94 136 PRO A C 1
ATOM 1055 O O . PRO A 1 136 ? 0.723 -9.604 9.983 1.00 95.94 136 PRO A O 1
ATOM 1058 N N . HIS A 1 137 ? -0.272 -8.137 8.612 1.00 92.88 137 HIS A N 1
ATOM 1059 C CA . HIS A 1 137 ? 0.329 -6.947 9.201 1.00 92.88 137 HIS A CA 1
ATOM 1060 C C . HIS A 1 137 ? -0.428 -6.571 10.479 1.00 92.88 137 HIS A C 1
ATOM 1062 O O . HIS A 1 137 ? -1.643 -6.755 10.556 1.00 92.88 137 HIS A O 1
ATOM 1068 N N . ILE A 1 138 ? 0.286 -6.056 11.481 1.00 91.44 138 ILE A N 1
ATOM 1069 C CA . ILE A 1 138 ? -0.278 -5.680 12.783 1.00 91.44 138 ILE A CA 1
ATOM 1070 C C . ILE A 1 138 ? 0.310 -4.331 13.195 1.00 91.44 138 ILE A C 1
ATOM 1072 O O . ILE A 1 138 ? 1.528 -4.204 13.319 1.00 91.44 138 ILE A O 1
ATOM 1076 N N . TYR A 1 139 ? -0.558 -3.350 13.436 1.00 89.06 139 TYR A N 1
ATOM 1077 C CA . TYR A 1 139 ? -0.206 -2.011 13.909 1.00 89.06 139 TYR A CA 1
ATOM 1078 C C . TYR A 1 139 ? -1.023 -1.656 15.144 1.00 89.06 139 TYR A C 1
ATOM 1080 O O . TYR A 1 139 ? -2.210 -1.968 15.220 1.00 89.06 139 TYR A O 1
ATOM 1088 N N . SER A 1 140 ? -0.396 -0.970 16.095 1.00 88.19 140 SER A N 1
ATOM 1089 C CA . SER A 1 140 ? -1.069 -0.432 17.276 1.00 88.19 140 SER A CA 1
ATOM 1090 C C . SER A 1 140 ? -1.111 1.087 17.198 1.00 88.19 140 SER A C 1
ATOM 1092 O O . SER A 1 140 ? -0.130 1.707 16.790 1.00 88.19 140 SER A O 1
ATOM 1094 N N . HIS A 1 141 ? -2.225 1.680 17.614 1.00 86.00 141 HIS A N 1
ATOM 1095 C CA . HIS A 1 141 ? -2.415 3.129 17.624 1.00 86.00 141 HIS A CA 1
ATOM 1096 C C . HIS A 1 141 ? -3.227 3.549 18.853 1.00 86.00 141 HIS A C 1
ATOM 1098 O O . HIS A 1 141 ? -4.081 2.788 19.311 1.00 86.00 141 HIS A O 1
ATOM 1104 N N . VAL A 1 142 ? -2.937 4.728 19.406 1.00 86.56 142 VAL A N 1
ATOM 1105 C CA . VAL A 1 142 ? -3.572 5.281 20.611 1.00 86.56 142 VAL A CA 1
ATOM 1106 C C . VAL A 1 142 ? -4.254 6.584 20.235 1.00 86.56 142 VAL A C 1
ATOM 1108 O O . VAL A 1 142 ? -3.581 7.489 19.759 1.00 86.56 142 VAL A O 1
ATOM 1111 N N . TYR A 1 143 ? -5.551 6.693 20.516 1.00 84.62 143 TYR A N 1
ATOM 1112 C CA . TYR A 1 143 ? -6.303 7.922 20.277 1.00 84.62 143 TYR A CA 1
ATOM 1113 C C . TYR A 1 143 ? -6.302 8.810 21.523 1.00 84.62 143 TYR A C 1
ATOM 1115 O O . TYR A 1 143 ? -6.727 8.387 22.604 1.00 84.62 143 TYR A O 1
ATOM 1123 N N . ASN A 1 144 ? -5.859 10.057 21.368 1.00 82.44 144 ASN A N 1
ATOM 1124 C CA . ASN A 1 144 ? -5.770 11.015 22.477 1.00 82.44 144 ASN A CA 1
ATOM 1125 C C . ASN A 1 144 ? -7.039 11.858 22.648 1.00 82.44 144 ASN A C 1
ATOM 1127 O O . ASN A 1 144 ? -7.378 12.258 23.765 1.00 82.44 144 ASN A O 1
ATOM 1131 N N . GLU A 1 145 ? -7.771 12.071 21.558 1.00 83.75 145 GLU A N 1
ATOM 1132 C CA . GLU A 1 145 ? -8.956 12.920 21.527 1.00 83.75 145 GLU A CA 1
ATOM 1133 C C . GLU A 1 145 ? -10.240 12.095 21.326 1.00 83.75 145 GLU A C 1
ATOM 1135 O O . GLU A 1 145 ? -10.233 11.091 20.605 1.00 83.75 145 GLU A O 1
ATOM 1140 N N . PRO A 1 146 ? -11.363 12.484 21.959 1.00 88.62 146 PRO A N 1
ATOM 1141 C CA . PRO A 1 146 ? -12.668 11.914 21.657 1.00 88.62 146 PRO A CA 1
ATOM 1142 C C . PRO A 1 146 ? -13.073 12.202 20.210 1.00 88.62 146 PRO A C 1
ATOM 1144 O O . PRO A 1 146 ? -12.897 13.311 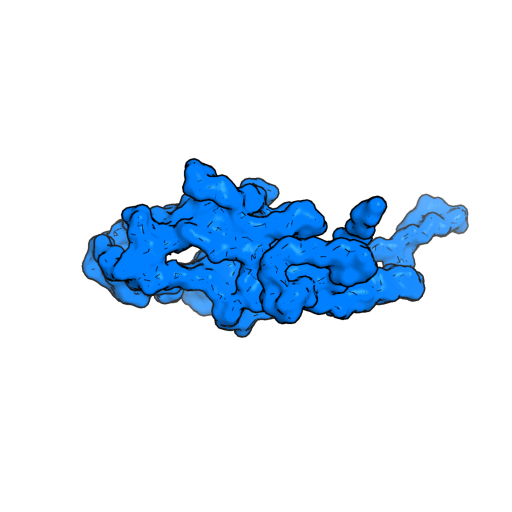19.704 1.00 88.62 146 PRO A O 1
ATOM 1147 N N . GLY A 1 147 ? -13.690 11.228 19.546 1.00 89.56 147 GLY A N 1
ATOM 1148 C CA . GLY A 1 147 ? -14.029 11.381 18.136 1.00 89.56 147 GLY A CA 1
ATOM 1149 C C . GLY A 1 147 ? -14.557 10.116 17.480 1.00 89.56 147 GLY A C 1
ATOM 1150 O O . GLY A 1 147 ? -14.698 9.065 18.109 1.00 89.56 147 GLY A O 1
ATOM 1151 N N . THR A 1 148 ? -14.890 10.243 16.195 1.00 91.81 148 THR A N 1
ATOM 1152 C CA . THR A 1 148 ? -15.239 9.113 15.328 1.00 91.81 148 THR A CA 1
ATOM 1153 C C . THR A 1 148 ? -14.252 9.041 14.175 1.00 91.81 148 THR A C 1
ATOM 1155 O O . THR A 1 148 ? -14.153 9.982 13.392 1.00 91.81 148 THR A O 1
ATOM 1158 N N . TYR A 1 149 ? -13.560 7.911 14.061 1.00 90.31 149 TYR A N 1
ATOM 1159 C CA . TYR A 1 149 ? -12.455 7.710 13.127 1.00 90.31 149 TYR A CA 1
ATOM 1160 C C . TYR A 1 149 ? -12.718 6.514 12.207 1.00 90.31 149 TYR A C 1
ATOM 1162 O O . TYR A 1 149 ? -13.431 5.575 12.568 1.00 90.31 149 TYR A O 1
ATOM 1170 N N . THR A 1 150 ? -12.114 6.529 11.020 1.00 91.56 150 THR A N 1
ATOM 1171 C CA . THR A 1 150 ? -12.199 5.438 10.035 1.00 91.56 150 THR A CA 1
ATOM 1172 C C . THR A 1 150 ? -10.824 5.250 9.403 1.00 91.56 150 THR A C 1
ATOM 1174 O O . THR A 1 150 ? -10.522 5.934 8.423 1.00 91.56 150 THR A O 1
ATOM 1177 N N . PRO A 1 151 ? -9.987 4.357 9.957 1.00 90.31 151 PRO A N 1
ATOM 1178 C CA . PRO A 1 151 ? -8.635 4.158 9.465 1.00 90.31 151 PRO A CA 1
ATOM 1179 C C . PRO A 1 151 ? -8.610 3.759 7.990 1.00 90.31 151 PRO A C 1
ATOM 1181 O O . PRO A 1 151 ? -9.481 3.013 7.523 1.00 90.31 151 PRO A O 1
ATOM 1184 N N . LYS A 1 152 ? -7.592 4.220 7.266 1.00 90.44 152 LYS A N 1
ATOM 1185 C CA . LYS A 1 152 ? -7.375 3.901 5.852 1.00 90.44 152 LYS A CA 1
ATOM 1186 C C . LYS A 1 152 ? -5.943 3.462 5.612 1.00 90.44 152 LYS A C 1
ATOM 1188 O O . LYS A 1 152 ? -5.026 3.972 6.239 1.00 90.44 152 LYS A O 1
ATOM 1193 N N . ILE A 1 153 ? -5.760 2.538 4.676 1.00 91.50 153 ILE A N 1
ATOM 1194 C CA . ILE A 1 153 ? -4.464 1.972 4.314 1.00 91.50 153 ILE A CA 1
ATOM 1195 C C . ILE A 1 153 ? -4.195 2.221 2.832 1.00 91.50 153 ILE A C 1
ATOM 1197 O O . ILE A 1 153 ? -5.027 1.916 1.972 1.00 91.50 153 ILE A O 1
ATOM 1201 N N . GLN A 1 154 ? -3.011 2.734 2.529 1.00 91.06 154 GLN A N 1
ATOM 1202 C CA . GLN A 1 154 ? -2.475 2.852 1.180 1.00 91.06 154 GLN A CA 1
ATOM 1203 C C . GLN A 1 154 ? -1.181 2.058 1.092 1.00 91.06 154 GLN A C 1
ATOM 1205 O O . GLN A 1 154 ? -0.344 2.127 1.987 1.00 91.06 154 GLN A O 1
ATOM 1210 N N . ILE A 1 155 ? -1.006 1.313 0.009 1.00 91.19 155 ILE A N 1
ATOM 1211 C CA . ILE A 1 155 ? 0.216 0.552 -0.249 1.00 91.19 155 ILE A CA 1
ATOM 1212 C C . ILE A 1 155 ? 0.750 0.863 -1.643 1.00 91.19 155 ILE A C 1
ATOM 1214 O O . ILE A 1 155 ? -0.042 1.213 -2.516 1.00 91.19 155 ILE A O 1
ATOM 1218 N N . ILE A 1 156 ? 2.066 0.746 -1.836 1.00 90.44 156 ILE A N 1
ATOM 1219 C CA . ILE A 1 156 ? 2.758 0.998 -3.112 1.00 90.44 156 ILE A CA 1
ATOM 1220 C C . ILE A 1 156 ? 3.730 -0.150 -3.388 1.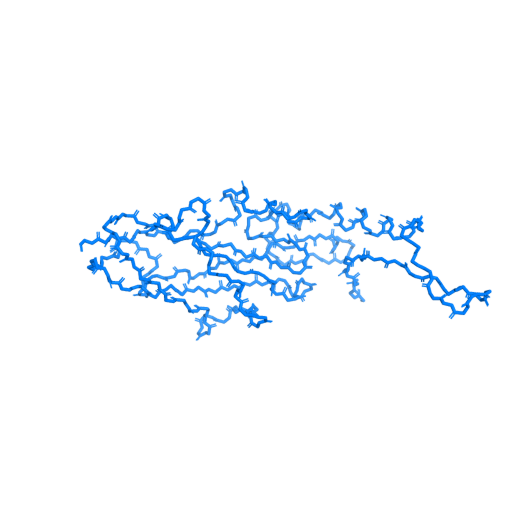00 90.44 156 ILE A C 1
ATOM 1222 O O . ILE A 1 156 ? 4.501 -0.521 -2.499 1.00 90.44 156 ILE A O 1
ATOM 1226 N N . ASP A 1 157 ? 3.691 -0.717 -4.592 1.00 90.94 157 ASP A N 1
ATOM 1227 C CA . ASP A 1 157 ? 4.627 -1.755 -5.039 1.00 90.94 157 ASP A CA 1
ATOM 1228 C C . ASP A 1 157 ? 5.893 -1.180 -5.701 1.00 90.94 157 ASP A C 1
ATOM 1230 O O . ASP A 1 157 ? 6.071 0.034 -5.816 1.00 90.94 157 ASP A O 1
ATOM 1234 N N . ASN A 1 158 ? 6.797 -2.056 -6.141 1.00 87.69 158 ASN A N 1
ATOM 1235 C CA . ASN A 1 158 ? 8.054 -1.661 -6.779 1.00 87.69 158 ASN A CA 1
ATOM 1236 C C . ASN A 1 158 ? 7.892 -1.147 -8.221 1.00 87.69 158 ASN A C 1
ATOM 1238 O O . ASN A 1 158 ? 8.879 -0.799 -8.868 1.00 87.69 158 ASN A O 1
ATOM 1242 N N . TRP A 1 159 ? 6.669 -1.129 -8.753 1.00 89.75 159 TRP A N 1
ATOM 1243 C CA . TRP A 1 159 ? 6.331 -0.553 -10.058 1.00 89.75 159 TRP A CA 1
ATOM 1244 C C . TRP A 1 159 ? 5.521 0.751 -9.927 1.00 89.75 159 TRP A C 1
ATOM 1246 O O . TRP A 1 159 ? 4.894 1.230 -10.885 1.00 89.75 159 TRP A O 1
ATOM 1256 N N . ASP A 1 160 ? 5.541 1.328 -8.724 1.00 90.12 160 ASP A N 1
ATOM 1257 C CA . ASP A 1 160 ? 4.836 2.536 -8.311 1.00 90.12 160 ASP A CA 1
ATOM 1258 C C . ASP A 1 160 ? 3.306 2.405 -8.314 1.00 90.12 160 ASP A C 1
ATOM 1260 O O . ASP A 1 160 ? 2.619 3.424 -8.259 1.00 90.12 160 ASP A O 1
ATOM 1264 N N . TRP A 1 161 ? 2.731 1.201 -8.409 1.00 92.38 161 TRP A N 1
ATOM 1265 C CA . TRP A 1 161 ? 1.278 1.029 -8.365 1.00 92.38 161 TRP A CA 1
ATOM 1266 C C . TRP A 1 161 ? 0.763 1.007 -6.938 1.00 92.38 161 TRP A C 1
ATOM 1268 O O . TRP A 1 161 ? 1.319 0.350 -6.063 1.00 92.38 161 TRP A O 1
ATOM 1278 N N . CYS A 1 162 ? -0.374 1.664 -6.739 1.00 93.00 162 CYS A N 1
ATOM 1279 C CA . CYS A 1 162 ? -1.075 1.712 -5.466 1.00 93.00 162 CYS A CA 1
ATOM 1280 C C . CYS A 1 162 ? -2.373 0.918 -5.499 1.00 93.00 162 CYS A C 1
ATOM 1282 O O . CYS A 1 162 ? -2.925 0.679 -6.575 1.00 93.00 162 CYS A O 1
ATOM 1284 N N . ASN A 1 163 ? -2.922 0.574 -4.331 1.00 92.75 163 ASN A N 1
ATOM 1285 C CA . ASN A 1 163 ? -4.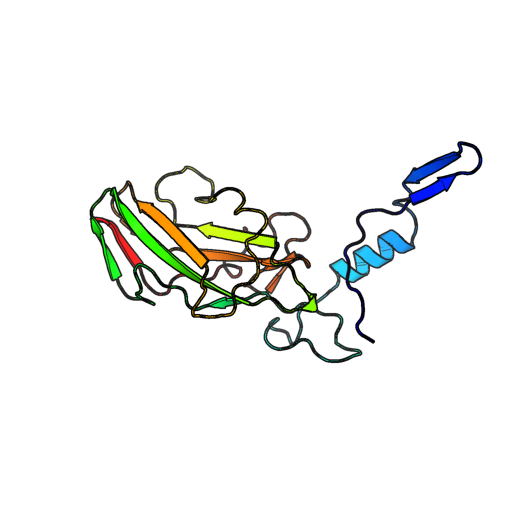112 -0.280 -4.204 1.00 92.75 163 ASN A CA 1
ATOM 1286 C C . ASN A 1 163 ? -5.408 0.252 -4.843 1.00 92.75 163 ASN A C 1
ATOM 1288 O O . ASN A 1 163 ? -6.359 -0.507 -5.028 1.00 92.75 163 ASN A O 1
ATOM 1292 N N . GLY A 1 164 ? -5.425 1.512 -5.287 1.00 89.69 164 GLY A N 1
ATOM 1293 C CA . GLY A 1 164 ? -6.480 2.087 -6.138 1.00 89.69 164 GLY A CA 1
ATOM 1294 C C . GLY A 1 164 ? -6.268 1.946 -7.646 1.00 89.69 164 GLY A C 1
ATOM 1295 O O . GLY A 1 164 ? -7.056 2.462 -8.440 1.00 89.69 164 GLY A O 1
ATOM 1296 N N . GLY A 1 165 ? -5.179 1.308 -8.077 1.00 89.75 165 GLY A N 1
ATOM 1297 C CA . GLY A 1 165 ? -4.752 1.300 -9.473 1.00 89.75 165 GLY A CA 1
ATOM 1298 C C . GLY A 1 165 ? -4.350 2.702 -9.932 1.00 89.75 165 GLY A C 1
ATOM 1299 O O . GLY A 1 165 ? -4.788 3.182 -10.971 1.00 89.75 165 GLY A O 1
ATOM 1300 N N . VAL A 1 166 ? -3.566 3.406 -9.134 1.00 89.69 166 VAL A N 1
ATOM 1301 C CA . VAL A 1 166 ? -2.978 4.702 -9.501 1.00 89.69 166 VAL A CA 1
ATOM 1302 C C . VAL A 1 166 ? -1.472 4.543 -9.387 1.00 89.69 166 VAL A C 1
ATOM 1304 O O . VAL A 1 166 ? -1.028 3.707 -8.603 1.00 89.69 166 VAL A O 1
ATOM 1307 N N . ARG A 1 167 ? -0.702 5.291 -10.181 1.00 88.75 167 ARG A N 1
ATOM 1308 C CA . ARG A 1 167 ? 0.760 5.238 -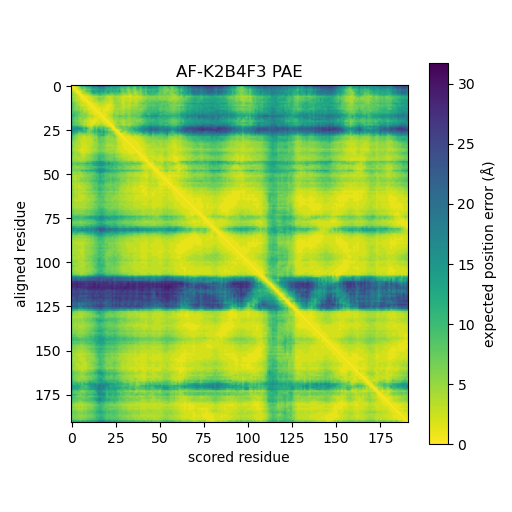10.141 1.00 88.75 167 ARG A CA 1
ATOM 1309 C C . ARG A 1 167 ? 1.370 6.431 -9.417 1.00 88.75 167 ARG A C 1
ATOM 1311 O O . ARG A 1 167 ? 0.923 7.557 -9.630 1.00 88.75 167 ARG A O 1
ATOM 1318 N N . ASP A 1 168 ? 2.433 6.191 -8.655 1.00 83.81 168 ASP A N 1
ATOM 1319 C CA . ASP A 1 168 ? 3.181 7.203 -7.900 1.00 83.81 168 ASP A CA 1
ATOM 1320 C C . ASP A 1 168 ? 4.489 7.659 -8.579 1.00 83.81 168 ASP A C 1
ATOM 1322 O O . ASP A 1 168 ? 5.535 7.768 -7.954 1.00 83.81 168 ASP A O 1
ATOM 1326 N N . ILE A 1 169 ? 4.443 7.945 -9.885 1.00 76.56 169 ILE A N 1
ATOM 1327 C CA . ILE A 1 169 ? 5.644 8.174 -10.724 1.00 76.56 169 ILE A CA 1
ATOM 1328 C C . ILE A 1 169 ? 6.508 9.363 -10.252 1.00 76.56 169 ILE A C 1
ATOM 1330 O O . ILE A 1 169 ? 7.720 9.373 -10.455 1.00 76.56 169 ILE A O 1
ATOM 1334 N N . VAL A 1 170 ? 5.889 10.396 -9.671 1.00 71.19 170 VAL A N 1
ATOM 1335 C CA . VAL A 1 170 ? 6.550 11.666 -9.302 1.00 71.19 170 VAL A CA 1
ATOM 1336 C C . VAL A 1 170 ? 6.504 11.973 -7.802 1.00 71.19 170 VAL A C 1
ATOM 1338 O O . VAL A 1 170 ? 6.914 13.059 -7.402 1.00 71.19 170 VAL A O 1
ATOM 1341 N N . GLY A 1 171 ? 6.025 11.034 -6.980 1.00 67.44 171 GLY A N 1
ATOM 1342 C CA . GLY A 1 171 ? 5.780 11.253 -5.556 1.00 67.44 171 GLY A CA 1
ATOM 1343 C C . GLY A 1 171 ? 4.546 12.128 -5.309 1.00 67.44 171 GLY A C 1
ATOM 1344 O O . GLY A 1 171 ? 4.536 13.326 -5.581 1.00 67.44 171 GLY A O 1
ATOM 1345 N N . GLY A 1 172 ? 3.481 11.517 -4.795 1.00 68.88 172 GLY A N 1
ATOM 1346 C CA . GLY A 1 172 ? 2.203 12.159 -4.468 1.00 68.88 172 GLY A CA 1
ATOM 1347 C C . GLY A 1 172 ? 1.016 11.727 -5.338 1.00 68.88 172 GLY A C 1
ATOM 1348 O O . GLY A 1 172 ? -0.124 12.055 -5.003 1.00 68.88 172 GLY A O 1
ATOM 1349 N N . GLY A 1 173 ? 1.239 10.944 -6.400 1.00 79.00 173 GLY A N 1
ATOM 1350 C CA . GLY A 1 173 ? 0.176 10.449 -7.285 1.00 79.00 173 GLY A CA 1
ATOM 1351 C C . GLY A 1 173 ? -0.843 9.575 -6.551 1.00 79.00 173 GLY A C 1
ATOM 1352 O O . GLY A 1 173 ? -2.039 9.624 -6.839 1.00 79.00 173 GLY A O 1
ATOM 1353 N N . CYS A 1 174 ? -0.385 8.829 -5.547 1.00 85.12 174 CYS A N 1
ATOM 1354 C CA . CYS A 1 174 ? -1.260 7.991 -4.735 1.00 85.12 174 CYS A CA 1
ATOM 1355 C C . CYS A 1 174 ? -1.854 8.719 -3.535 1.00 85.12 174 CYS A C 1
ATOM 1357 O O . CYS A 1 174 ? -3.049 8.585 -3.279 1.00 85.12 174 CYS A O 1
ATOM 1359 N N . GLN A 1 175 ? -1.073 9.532 -2.823 1.00 80.06 175 GLN A N 1
ATOM 1360 C CA . GLN A 1 175 ? -1.570 10.246 -1.641 1.00 80.06 175 GLN A CA 1
ATOM 1361 C C . GLN A 1 175 ? -2.735 11.181 -1.980 1.00 80.06 175 GLN A C 1
ATOM 1363 O O . GLN A 1 175 ? -3.725 11.207 -1.254 1.00 80.06 175 GLN A O 1
ATOM 1368 N N . GLY A 1 176 ? -2.656 11.890 -3.111 1.00 77.88 176 GLY A N 1
ATOM 1369 C CA . GLY A 1 176 ? -3.712 12.801 -3.557 1.00 77.88 176 GLY A CA 1
ATOM 1370 C C . GLY A 1 176 ? -4.974 12.115 -4.094 1.00 77.88 176 GLY A C 1
ATOM 1371 O O . GLY A 1 176 ? -5.951 12.798 -4.396 1.00 77.88 176 GLY A O 1
ATOM 1372 N N . ASN A 1 177 ? -4.983 10.785 -4.241 1.00 84.00 177 ASN A N 1
ATOM 1373 C CA . ASN A 1 177 ? -6.107 10.062 -4.822 1.00 84.00 177 ASN A CA 1
ATOM 1374 C C . ASN A 1 177 ? -6.889 9.289 -3.755 1.00 84.00 177 ASN A C 1
ATOM 1376 O O . ASN A 1 177 ? -6.436 8.259 -3.265 1.00 84.00 177 ASN A O 1
ATOM 1380 N N . ALA A 1 178 ? -8.110 9.737 -3.457 1.00 82.25 178 ALA A N 1
ATOM 1381 C CA . ALA A 1 178 ? -8.987 9.084 -2.483 1.00 82.25 178 ALA A CA 1
ATOM 1382 C C . ALA A 1 178 ? -9.284 7.606 -2.812 1.00 82.25 178 ALA A C 1
ATOM 1384 O O . ALA A 1 178 ? -9.492 6.809 -1.903 1.00 82.25 178 ALA A O 1
ATOM 1385 N N . ASN A 1 179 ? -9.252 7.218 -4.092 1.00 86.00 179 ASN A N 1
ATOM 1386 C CA . ASN A 1 179 ? -9.469 5.830 -4.510 1.00 86.00 179 ASN A CA 1
ATOM 1387 C C . ASN A 1 179 ? -8.236 4.940 -4.297 1.00 86.00 179 ASN A C 1
ATOM 1389 O O . ASN A 1 179 ? -8.343 3.725 -4.427 1.00 86.00 179 ASN A O 1
ATOM 1393 N N . ALA A 1 180 ? -7.071 5.515 -3.982 1.00 90.12 180 ALA A N 1
ATOM 1394 C CA . ALA A 1 180 ? -5.841 4.791 -3.664 1.00 90.12 180 ALA A CA 1
ATOM 1395 C C . ALA A 1 180 ? -5.723 4.427 -2.175 1.00 90.12 180 ALA A C 1
ATOM 1397 O O . ALA A 1 180 ? -4.618 4.214 -1.681 1.00 90.12 180 ALA A O 1
ATOM 1398 N N . TRP A 1 181 ? -6.854 4.357 -1.473 1.00 91.38 181 TRP A N 1
ATOM 1399 C CA . TRP A 1 181 ? -6.947 4.013 -0.061 1.00 91.38 181 TRP A CA 1
ATOM 1400 C C . TRP A 1 181 ? -7.985 2.911 0.148 1.00 91.38 181 TRP A C 1
ATOM 1402 O O . TRP A 1 181 ? -9.104 2.988 -0.357 1.00 91.38 181 TRP A O 1
ATOM 1412 N N . THR A 1 182 ? -7.640 1.911 0.953 1.00 94.88 182 THR A N 1
ATOM 1413 C CA . THR A 1 182 ? -8.576 0.901 1.450 1.00 94.88 182 THR A CA 1
ATOM 1414 C C . THR A 1 182 ? -8.979 1.289 2.863 1.00 94.88 182 THR A C 1
ATOM 1416 O O . THR A 1 182 ? -8.136 1.349 3.753 1.00 94.88 182 THR A O 1
ATOM 1419 N N . SER A 1 183 ? -10.263 1.568 3.074 1.00 93.56 183 SER A N 1
ATOM 1420 C CA . SER A 1 183 ? -10.785 1.959 4.389 1.00 93.56 183 SER A CA 1
ATOM 1421 C C . SER A 1 183 ? -11.215 0.741 5.201 1.00 93.56 183 SER A C 1
ATOM 1423 O O . SER A 1 183 ? -11.736 -0.230 4.647 1.00 93.56 183 SER A O 1
ATOM 1425 N N . PHE A 1 184 ? -11.071 0.821 6.522 1.00 95.06 184 PHE A N 1
ATOM 1426 C CA . PHE A 1 184 ? -11.844 -0.024 7.425 1.00 95.06 184 PHE A CA 1
ATOM 1427 C C . PHE A 1 184 ? -13.343 0.217 7.187 1.00 95.06 184 PHE A C 1
ATOM 1429 O O . PHE A 1 184 ? -13.770 1.358 7.028 1.00 95.06 184 PHE A O 1
ATOM 1436 N N . THR A 1 185 ? -14.153 -0.844 7.140 1.00 95.25 185 THR A N 1
ATOM 1437 C CA . THR A 1 185 ? -15.586 -0.706 6.803 1.00 95.25 185 THR A CA 1
ATOM 1438 C C . THR A 1 185 ? -16.445 -0.210 7.971 1.00 95.25 185 THR A C 1
ATOM 1440 O O . THR A 1 185 ? -17.610 0.135 7.779 1.00 95.25 185 THR A O 1
ATOM 1443 N N . GLY A 1 186 ? -15.884 -0.182 9.184 1.00 94.88 186 GLY A N 1
ATOM 1444 C CA . GLY A 1 186 ? -16.529 0.322 10.390 1.00 94.88 186 GLY A CA 1
ATOM 1445 C C . GLY A 1 186 ? -16.037 1.702 10.824 1.00 94.88 186 GLY A C 1
ATOM 1446 O O . GLY A 1 186 ? -15.359 2.426 10.094 1.00 94.88 186 GLY A O 1
ATOM 1447 N N . THR A 1 187 ? -16.360 2.049 12.064 1.00 94.62 187 THR A N 1
ATOM 1448 C CA . THR A 1 187 ? -15.903 3.272 12.728 1.00 94.62 187 THR A CA 1
ATOM 1449 C C . THR A 1 187 ? -15.287 2.943 14.076 1.00 94.62 187 THR A C 1
ATOM 1451 O O . THR A 1 187 ? -15.666 1.965 14.719 1.00 94.62 187 THR A O 1
ATOM 1454 N N . ILE A 1 188 ? -14.385 3.798 14.533 1.00 93.69 188 ILE A N 1
ATOM 1455 C CA . ILE A 1 188 ? -13.856 3.785 15.893 1.00 93.69 188 ILE A CA 1
ATOM 1456 C C . ILE A 1 188 ? -14.461 4.977 16.617 1.00 93.69 188 ILE A C 1
ATOM 1458 O O . ILE A 1 188 ? -14.273 6.106 16.174 1.00 93.69 188 ILE A O 1
ATOM 1462 N N . THR A 1 189 ? -15.198 4.744 17.699 1.00 94.62 189 THR A N 1
ATOM 1463 C CA . THR A 1 189 ? -15.683 5.811 18.581 1.00 94.62 189 THR A CA 1
ATOM 1464 C C . THR A 1 189 ? -14.835 5.852 19.845 1.00 94.62 189 THR A C 1
ATOM 1466 O O . THR A 1 189 ? -14.845 4.905 20.634 1.00 94.62 189 THR A O 1
ATOM 1469 N N . VAL A 1 190 ? -14.156 6.974 20.056 1.00 91.81 190 VAL A N 1
ATOM 1470 C CA . VAL A 1 190 ? -13.384 7.273 21.267 1.00 91.81 190 VAL A CA 1
ATOM 1471 C C . VAL A 1 190 ? -14.256 8.121 22.186 1.00 91.81 190 VAL A C 1
ATOM 1473 O O . VAL A 1 190 ? -14.784 9.146 21.744 1.00 91.81 190 VAL A O 1
ATOM 1476 N N . ARG A 1 191 ? -14.457 7.669 23.427 1.00 90.25 191 ARG A N 1
ATOM 1477 C CA . ARG A 1 191 ? -15.324 8.316 24.428 1.00 90.25 191 ARG A CA 1
ATOM 1478 C C . ARG A 1 191 ? -14.581 8.726 25.684 1.00 90.25 191 ARG A C 1
ATOM 1480 O O . ARG A 1 191 ? -13.720 7.940 26.136 1.00 90.25 191 ARG A O 1
#

Nearest PDB structures (foldseek):
  5cgm-assembly1_A  TM=5.487E-01  e=2.047E-02  Mycolicibacterium thermoresistibile ATCC 19527
  4ole-assembly1_A  TM=5.378E-01  e=3.745E-02  Homo sapiens
  2qki-assembly2_E  TM=3.999E-01  e=4.196E-01  Homo sapiens
  8uh2-assembly1_H  TM=4.425E-01  e=2.144E+00  Homo sapiens
  7noz-assembly1_B  TM=3.522E-01  e=1.103E+00  Homo sapiens

Foldseek 3Di:
DDDQQDQQPWDWDQDPVVRDTDTCRVDVVNVVSNVLLVPAAAPPNQLDDAQDDPPRNSHHRAKAKDPWDKQNHLAAEAEDEAQGKIKIWIFIGGHPSQDFFQAKAKAFDCLPPPPDGVGPDGDDPPPGGGHDPVDIDIDMDTRNDFDKTKMKMWTATNSQHINLRWGCSPHCRLVVDPSSIDIRHYIYGYD

Solvent-accessible surface area (backbone atoms only — not comparable to full-atom values): 10972 Å² total; per-residue (Å²): 136,83,83,88,83,74,85,60,89,72,41,70,43,82,37,84,91,74,76,43,73,45,76,40,67,81,42,68,66,49,51,51,50,38,51,51,62,71,66,52,47,51,28,84,82,67,8,59,72,78,78,55,61,86,88,64,48,74,39,41,53,30,27,43,72,44,77,46,21,53,72,83,35,62,46,54,80,46,76,42,48,55,67,31,71,47,42,43,32,29,27,29,44,58,51,82,89,38,54,55,47,69,46,63,44,44,34,57,64,77,72,69,63,78,102,49,69,59,60,61,64,83,64,61,103,73,60,56,68,23,68,51,80,92,53,47,47,76,46,74,52,69,42,72,52,68,46,78,29,48,41,29,42,30,41,30,32,64,76,33,25,13,49,42,53,35,53,36,88,81,71,55,50,33,80,78,32,79,64,22,47,48,62,44,75,27,38,37,38,32,84

Secondary structure (DSSP, 8-state):
-PPP-------EEEETTTTEEEE-TTSHHHHHHHHHHHT--BTTTTS-SSPPPTTTT-SBPPPEEEEEEETTBSSSEEEE-TT-EEEEEEEEE--TTTPSEEEEEEE-S-SSSTTS-----S--TT------TTS-EEEEEE--S-EEE--EEEEEETTSEETTTEE-TTSSTTTT-GGG-EEPSSEEEE-

Mean predicted aligned error: 7.39 Å